Protein AF-A0A7M3Y3W6-F1 (afdb_monomer_lite)

Secondary structure (DSSP, 8-state):
------PPP-----HHHHHHHHHHHHHHHHHHHHHHHHTT--HHHHHHHHHHHHHHHHHHHHH-THHHHHHHHHHHHHHHHHHH--S---HHHHHHHHHHHHHHHHHHHHHHHHIIIIITT--SHHHHHHHHTTHHHHHHHHS-TTS-HHHHHHHHHHHHHHHHHHGGGHHHHTT-SPPPPPPPSSSTTSPS-SSEEEEEEEE-PPPHHHHTTB-S--HHHHTEEEEEEEE-SS--TT----EEEEEPPTT---GGGGHHHHHHHHTTT-EEEEE---S-B--TT--

Sequence (287 aa):
MQDAALKPSRGALTPWALAGAALAGMAIELVPIGVRLVNGEPPADAFWPSALRALWLDLFLRGQTAWLIVGLALALALVLAERKAANQLNSTVRLVSIALAGWCLALIGTHYLLNWAFYRGAFLLAPTAMAIGLIPTSAIWSLDQEKSRSVRTAAGALGLVALMVITPALPAALEFLPSPPPTPSQGYGAGPGPFLTQTTTLSYAMPAHVADLLVEESVEEVTLLTVTWPVYTVEPPGLRVPLGLVFHGYGAPSPSDYTDWTEHLAAKGMVVVHVTYPSYLDVSEQE

pLDDT: mean 85.82, std 12.51, range [37.12, 98.12]

Foldseek 3Di:
DDPPPDDPPAPDDDPVLLVVLLVLLLCVQVVQLVVCVVVVHDNCVSLVVLVVVLVVQQVVCLVPVCVLVVLLVVLVVLQVLQVPPPGHGDPVSQSNLSSLLSNLVNSLVSVVVCCVVPVVPVGQVSNLSSLSSLSNQLNNQLPPPVDDPVSNVVSVVSNVVSCVSNVVCVCVSVCVDPRDPPQDCDDPRHFFADFAKDKDKDFDDDDPVQQVFADPDHSVLQGIKIKIATDDPDDDPPDDFAEAEAEDAQPDQDVVVCCRVRRRVRRNGHIYIYHRHGSDTHCVPVD

Radius of gyration: 27.31 Å; chains: 1; bounding box: 68×55×87 Å

Structure (mmCIF, N/CA/C/O backbone):
data_AF-A0A7M3Y3W6-F1
#
_entry.id   AF-A0A7M3Y3W6-F1
#
loop_
_atom_site.group_PDB
_atom_site.id
_atom_site.type_symbol
_atom_site.label_atom_id
_atom_site.label_alt_id
_atom_site.label_comp_id
_atom_site.label_asym_id
_atom_site.label_entity_id
_atom_site.label_seq_id
_atom_site.pdbx_PDB_ins_code
_atom_site.Cartn_x
_atom_site.Cartn_y
_atom_site.Cartn_z
_atom_site.occupancy
_atom_site.B_iso_or_equiv
_atom_site.auth_seq_id
_atom_site.auth_comp_id
_atom_site.auth_asym_id
_atom_site.auth_atom_id
_atom_site.pdbx_PDB_model_num
ATOM 1 N N . MET A 1 1 ? -39.951 1.385 51.051 1.00 41.38 1 MET A N 1
ATOM 2 C CA . MET A 1 1 ? -38.822 0.929 50.216 1.00 41.38 1 MET A CA 1
ATOM 3 C C . MET A 1 1 ? -39.246 1.181 48.784 1.00 41.38 1 MET A C 1
ATOM 5 O O . MET A 1 1 ? -40.173 0.532 48.330 1.00 41.38 1 MET A O 1
ATOM 9 N N . GLN A 1 2 ? -38.726 2.246 48.172 1.00 37.12 2 GLN A N 1
ATOM 10 C CA . GLN A 1 2 ? -39.033 2.581 46.782 1.00 37.12 2 GLN A CA 1
ATOM 11 C C . GLN A 1 2 ? -38.321 1.575 45.887 1.00 37.12 2 GLN A C 1
ATOM 13 O O . GLN A 1 2 ? -37.105 1.415 46.000 1.00 37.12 2 GLN A O 1
ATOM 18 N N . ASP A 1 3 ? -39.092 0.909 45.033 1.00 41.59 3 ASP A N 1
ATOM 19 C CA . ASP A 1 3 ? -38.581 0.120 43.924 1.00 41.59 3 ASP A CA 1
ATOM 20 C C . ASP A 1 3 ? -37.632 0.993 43.107 1.00 41.59 3 ASP A C 1
ATOM 22 O O . ASP A 1 3 ? -38.029 1.980 42.481 1.00 41.59 3 ASP A O 1
ATOM 26 N N . ALA A 1 4 ? -36.346 0.651 43.163 1.00 45.62 4 ALA A N 1
ATOM 27 C CA . ALA A 1 4 ? -35.337 1.229 42.303 1.00 45.62 4 ALA A CA 1
ATOM 28 C C . ALA A 1 4 ? -35.678 0.810 40.871 1.00 45.62 4 ALA A C 1
ATOM 30 O O . ALA A 1 4 ? -35.356 -0.296 40.437 1.00 45.62 4 ALA A O 1
ATOM 31 N N . ALA A 1 5 ? -36.384 1.693 40.167 1.00 40.53 5 ALA A N 1
ATOM 32 C CA . ALA A 1 5 ? -36.680 1.558 38.756 1.00 40.53 5 ALA A CA 1
ATOM 33 C C . ALA A 1 5 ? -35.386 1.204 38.011 1.00 40.53 5 ALA A C 1
ATOM 35 O O . ALA A 1 5 ? -34.425 1.979 37.999 1.00 40.53 5 ALA A O 1
ATOM 36 N N . LEU A 1 6 ? -35.364 0.004 37.424 1.00 45.56 6 LEU A N 1
ATOM 37 C CA . LEU A 1 6 ? -34.322 -0.445 36.511 1.00 45.56 6 LEU A CA 1
ATOM 38 C C . LEU A 1 6 ? -34.139 0.633 35.443 1.00 45.56 6 LEU A C 1
ATOM 40 O O . LEU A 1 6 ? -35.012 0.866 34.606 1.00 45.56 6 LEU A O 1
ATOM 44 N N . LYS A 1 7 ? -32.999 1.321 35.517 1.00 37.75 7 LYS A N 1
ATOM 45 C CA . LYS A 1 7 ? -32.574 2.307 34.528 1.00 37.75 7 LYS A CA 1
ATOM 46 C C . LYS A 1 7 ? -32.617 1.613 33.156 1.00 37.75 7 LYS A C 1
ATOM 48 O O . LYS A 1 7 ? -32.026 0.537 33.035 1.00 37.75 7 LYS A O 1
ATOM 53 N N . PRO A 1 8 ? -33.316 2.163 32.148 1.00 38.41 8 PRO A N 1
ATOM 54 C CA . PRO A 1 8 ? -33.452 1.504 30.855 1.00 38.41 8 PRO A CA 1
ATOM 55 C C . PRO A 1 8 ? -32.063 1.223 30.278 1.00 38.41 8 PRO A C 1
ATOM 57 O O . PRO A 1 8 ? -31.179 2.084 30.319 1.00 38.41 8 PRO A O 1
ATOM 60 N N . SER A 1 9 ? -31.860 -0.006 29.795 1.00 47.97 9 SER A N 1
ATOM 61 C CA . SER A 1 9 ? -30.584 -0.461 29.249 1.00 47.97 9 SER A CA 1
ATOM 62 C C . SER A 1 9 ? -30.113 0.516 28.175 1.00 47.97 9 SER A C 1
ATOM 64 O O . SER A 1 9 ? -30.819 0.733 27.187 1.00 47.97 9 SER A O 1
ATOM 66 N N . ARG A 1 10 ? -28.925 1.097 28.380 1.00 52.41 10 ARG A N 1
ATOM 67 C CA . ARG A 1 10 ? -28.206 1.928 27.402 1.00 52.41 10 ARG A CA 1
ATOM 68 C C . ARG A 1 10 ? -28.359 1.317 26.009 1.00 52.41 10 ARG A C 1
ATOM 70 O O . ARG A 1 10 ? -28.091 0.126 25.889 1.00 52.41 10 ARG A O 1
ATOM 77 N N . GLY A 1 11 ? -28.771 2.106 25.007 1.00 53.44 11 GLY A N 1
ATOM 78 C CA . GLY A 1 11 ? -29.078 1.671 23.631 1.00 53.44 11 GLY A CA 1
ATOM 79 C C . GLY A 1 11 ? -28.269 0.450 23.189 1.00 53.44 11 GLY A C 1
ATOM 80 O O . GLY A 1 11 ? -27.103 0.562 22.800 1.00 53.44 11 GLY A O 1
ATOM 81 N N . ALA A 1 12 ? -28.864 -0.732 23.358 1.00 61.59 12 ALA A N 1
ATOM 82 C CA . ALA A 1 12 ? -28.129 -1.983 23.320 1.00 61.59 12 ALA A CA 1
ATOM 83 C C . ALA A 1 12 ? -27.886 -2.361 21.861 1.00 61.59 12 ALA A C 1
ATOM 85 O O . ALA A 1 12 ? -28.741 -2.949 21.206 1.00 61.59 12 ALA A O 1
ATOM 86 N N . LEU A 1 13 ? -26.712 -2.001 21.338 1.00 74.00 13 LEU A N 1
ATOM 87 C CA . LEU A 1 13 ? -26.241 -2.551 20.073 1.00 74.00 13 LEU A CA 1
ATOM 88 C C . LEU A 1 13 ? -26.210 -4.075 20.193 1.00 74.00 13 LEU A C 1
ATOM 90 O O . LEU A 1 13 ? -25.560 -4.624 21.089 1.00 74.00 13 LEU A O 1
ATOM 94 N N . THR A 1 14 ? -26.929 -4.746 19.298 1.00 84.25 14 THR A N 1
ATOM 95 C CA . THR A 1 14 ? -26.944 -6.204 19.248 1.00 84.25 14 THR A CA 1
ATOM 96 C C . THR A 1 14 ? -25.565 -6.713 18.817 1.00 84.25 14 THR A C 1
ATOM 98 O O . THR A 1 14 ? -24.879 -6.043 18.040 1.00 84.25 14 THR A O 1
ATOM 101 N N . PRO A 1 15 ? -25.137 -7.907 19.264 1.00 84.69 15 PRO A N 1
ATOM 102 C CA . PRO A 1 15 ? -23.894 -8.519 18.790 1.00 84.69 15 PRO A CA 1
ATOM 103 C C . PRO A 1 15 ? -23.816 -8.600 17.260 1.00 84.69 15 PRO A C 1
ATOM 105 O O . PRO A 1 15 ? -22.754 -8.385 16.688 1.00 84.69 15 PRO A O 1
ATOM 108 N N . TRP A 1 16 ? -24.957 -8.814 16.598 1.00 88.06 16 TRP A N 1
ATOM 109 C CA . TRP A 1 16 ? -25.074 -8.828 15.141 1.00 88.06 16 TRP A CA 1
ATOM 110 C C . TRP A 1 16 ? -24.789 -7.476 14.491 1.00 88.06 16 TRP A C 1
ATOM 112 O O . TRP A 1 16 ? -24.123 -7.442 13.464 1.00 88.06 16 TRP A O 1
ATOM 122 N N . ALA A 1 17 ? -25.226 -6.363 15.088 1.00 90.06 17 ALA A N 1
ATOM 123 C CA . ALA A 1 17 ? -24.904 -5.033 14.572 1.00 90.06 17 ALA A CA 1
ATOM 124 C C . ALA A 1 17 ? -23.396 -4.742 14.665 1.00 90.06 17 ALA A C 1
ATOM 126 O O . ALA A 1 17 ? -22.813 -4.161 13.754 1.00 90.06 17 ALA A O 1
ATOM 127 N N . LEU A 1 18 ? -22.751 -5.189 15.746 1.00 89.88 18 LEU A N 1
ATOM 128 C CA . LEU A 1 18 ? -21.306 -5.040 15.943 1.00 89.88 18 LEU A CA 1
ATOM 129 C C . LEU A 1 18 ? -20.518 -5.923 14.966 1.00 89.88 18 LEU A C 1
ATOM 131 O O . LEU A 1 18 ? -19.587 -5.446 14.324 1.00 89.88 18 LEU A O 1
ATOM 135 N N . ALA A 1 19 ? -20.916 -7.189 14.820 1.00 92.25 19 ALA A N 1
ATOM 136 C CA . ALA A 1 19 ? -20.318 -8.107 13.857 1.00 92.25 19 ALA A CA 1
ATOM 137 C C . ALA A 1 19 ? -20.506 -7.602 12.419 1.00 92.25 19 ALA A C 1
ATOM 139 O O . ALA A 1 19 ? -19.550 -7.570 11.653 1.00 92.25 19 ALA A O 1
ATOM 140 N N . GLY A 1 20 ? -21.708 -7.130 12.080 1.00 95.81 20 GLY A N 1
ATOM 141 C CA . GLY A 1 20 ? -22.013 -6.531 10.784 1.00 95.81 20 GLY A CA 1
ATOM 142 C C . GLY A 1 20 ? -21.149 -5.308 10.487 1.00 95.81 20 GLY A C 1
ATOM 143 O O . GLY A 1 20 ? -20.608 -5.211 9.393 1.00 95.81 20 GLY A O 1
ATOM 144 N N . ALA A 1 21 ? -20.939 -4.416 11.462 1.00 95.94 21 ALA A N 1
ATOM 145 C CA . ALA A 1 21 ? -20.039 -3.274 11.301 1.00 95.94 21 ALA A CA 1
ATOM 146 C C . ALA A 1 21 ? -18.583 -3.708 11.070 1.00 95.94 21 ALA A C 1
ATOM 148 O O . ALA A 1 21 ? -17.933 -3.189 10.166 1.00 95.94 21 ALA A O 1
ATOM 149 N N . ALA A 1 22 ? -18.081 -4.679 11.840 1.00 96.25 22 ALA A N 1
ATOM 150 C CA . ALA A 1 22 ? -16.721 -5.192 11.677 1.00 96.25 22 ALA A CA 1
ATOM 151 C C . ALA A 1 22 ? -16.519 -5.822 10.290 1.00 96.25 22 ALA A C 1
ATOM 153 O O . ALA A 1 22 ? -15.551 -5.502 9.603 1.00 96.25 22 ALA A O 1
ATOM 154 N N . LEU A 1 23 ? -17.463 -6.665 9.858 1.00 97.44 23 LEU A N 1
ATOM 155 C CA . LEU A 1 23 ? -17.444 -7.304 8.543 1.00 97.44 23 LEU A CA 1
ATOM 156 C C . LEU A 1 23 ? -17.561 -6.283 7.410 1.00 97.44 23 LEU A C 1
ATOM 158 O O . LEU A 1 23 ? -16.826 -6.388 6.435 1.00 97.44 23 LEU A O 1
ATOM 162 N N . ALA A 1 24 ? -18.423 -5.272 7.552 1.00 97.56 24 ALA A N 1
ATOM 163 C CA . ALA A 1 24 ? -18.536 -4.186 6.583 1.00 97.56 24 ALA A CA 1
ATOM 164 C C . ALA A 1 24 ? -17.215 -3.416 6.444 1.00 97.56 24 ALA A C 1
ATOM 166 O O . ALA A 1 24 ? -16.810 -3.101 5.332 1.00 97.56 24 ALA A O 1
ATOM 167 N N . GLY A 1 25 ? -16.514 -3.170 7.554 1.00 97.62 25 GLY A N 1
ATOM 168 C CA . GLY A 1 25 ? -15.174 -2.587 7.542 1.00 97.62 25 GLY A CA 1
ATOM 169 C C . GLY A 1 25 ? -14.146 -3.465 6.831 1.00 97.62 25 GLY A C 1
ATOM 170 O O . GLY A 1 25 ? -13.448 -3.000 5.936 1.00 97.62 25 GLY A O 1
ATOM 171 N N . MET A 1 26 ? -14.075 -4.751 7.188 1.00 98.12 26 MET A N 1
ATOM 172 C CA . MET A 1 26 ? -13.158 -5.706 6.549 1.00 98.12 26 MET A CA 1
ATOM 173 C C . MET A 1 26 ? -13.414 -5.835 5.043 1.00 98.12 26 MET A C 1
ATOM 175 O O . MET A 1 26 ? -12.471 -5.945 4.261 1.00 98.12 26 MET A O 1
ATOM 179 N N . ALA A 1 27 ? -14.683 -5.792 4.632 1.00 97.81 27 ALA A N 1
ATOM 180 C CA . ALA A 1 27 ? -15.092 -5.908 3.240 1.00 97.81 27 ALA A CA 1
ATOM 181 C C . ALA A 1 27 ? -14.507 -4.801 2.350 1.00 97.81 27 ALA A C 1
ATOM 183 O O . ALA A 1 27 ? -14.237 -5.071 1.184 1.00 97.81 27 ALA A O 1
ATOM 184 N N . ILE A 1 28 ? -14.250 -3.601 2.890 1.00 96.88 28 ILE A N 1
ATOM 185 C CA . ILE A 1 28 ? -13.635 -2.491 2.139 1.00 96.88 28 ILE A CA 1
ATOM 186 C C . ILE A 1 28 ? -12.295 -2.922 1.525 1.00 96.88 28 ILE A C 1
ATOM 188 O O . ILE A 1 28 ? -12.003 -2.566 0.386 1.00 96.88 28 ILE A O 1
ATOM 192 N N . GLU A 1 29 ? -11.504 -3.710 2.256 1.00 96.56 29 GLU A N 1
ATOM 193 C CA . GLU A 1 29 ? -10.209 -4.201 1.780 1.00 96.56 29 GLU A CA 1
ATOM 194 C C . GLU A 1 29 ? -10.321 -5.562 1.083 1.00 96.56 29 GLU A C 1
ATOM 196 O O . GLU A 1 29 ? -9.755 -5.769 0.012 1.00 96.56 29 GLU A O 1
ATOM 201 N N . LEU A 1 30 ? -11.077 -6.496 1.668 1.00 97.12 30 LEU A N 1
ATOM 202 C CA . LEU A 1 30 ? -11.077 -7.890 1.222 1.00 97.12 30 LEU A CA 1
ATOM 203 C C . LEU A 1 30 ? -11.956 -8.150 -0.004 1.00 97.12 30 LEU A C 1
ATOM 205 O O . LEU A 1 30 ? -11.645 -9.057 -0.771 1.00 97.12 30 LEU A O 1
ATOM 209 N N . VAL A 1 31 ? -13.041 -7.394 -0.216 1.00 97.31 31 VAL A N 1
ATOM 210 C CA . VAL A 1 31 ? -13.923 -7.611 -1.378 1.00 97.31 31 VAL A CA 1
ATOM 211 C C . VAL A 1 31 ? -13.208 -7.300 -2.694 1.00 97.31 31 VAL A C 1
ATOM 213 O O . VAL A 1 31 ? -13.259 -8.157 -3.573 1.00 97.31 31 VAL A O 1
ATOM 216 N N . PRO A 1 32 ? -12.500 -6.162 -2.861 1.00 95.88 32 PRO A N 1
ATOM 217 C CA . PRO A 1 32 ? -11.735 -5.909 -4.082 1.00 95.88 32 PRO A CA 1
ATOM 218 C C . PRO A 1 32 ? -10.727 -7.018 -4.411 1.00 95.88 32 PRO A C 1
ATOM 220 O O . PRO A 1 32 ? -10.635 -7.427 -5.564 1.00 95.88 32 PRO A O 1
ATOM 223 N N . ILE A 1 33 ? -10.018 -7.533 -3.400 1.00 96.31 33 ILE A N 1
ATOM 224 C CA . ILE A 1 33 ? -9.062 -8.639 -3.560 1.00 96.31 33 ILE A CA 1
ATOM 225 C C . ILE A 1 33 ? -9.802 -9.928 -3.943 1.00 96.31 33 ILE A C 1
ATOM 227 O O . ILE A 1 33 ? -9.430 -10.607 -4.895 1.00 96.31 33 ILE A O 1
ATOM 231 N N . GLY A 1 34 ? -10.884 -10.255 -3.233 1.00 96.44 34 GLY A N 1
ATOM 232 C CA . GLY A 1 34 ? -11.675 -11.460 -3.477 1.00 96.44 34 GLY A CA 1
ATOM 233 C C . GLY A 1 34 ? -12.308 -11.494 -4.867 1.00 96.44 34 GLY A C 1
ATOM 234 O O . GLY A 1 34 ? -12.281 -12.535 -5.513 1.00 96.44 34 GLY A O 1
ATOM 235 N N . VAL A 1 35 ? -12.826 -10.364 -5.359 1.00 96.88 35 VAL A N 1
ATOM 236 C CA . VAL A 1 35 ? -13.383 -10.256 -6.719 1.00 96.88 35 VAL A CA 1
ATOM 237 C C . VAL A 1 35 ? -12.317 -10.563 -7.770 1.00 96.88 35 VAL A C 1
ATOM 239 O O . VAL A 1 35 ? -12.582 -11.333 -8.687 1.00 96.88 35 VAL A O 1
ATOM 242 N N . ARG A 1 36 ? -11.103 -10.025 -7.612 1.00 93.75 36 ARG A N 1
ATOM 243 C CA . ARG A 1 36 ? -9.976 -10.290 -8.520 1.00 93.75 36 ARG A CA 1
ATOM 244 C C . ARG A 1 36 ? -9.576 -11.763 -8.531 1.00 93.75 36 ARG A C 1
ATOM 246 O O . ARG A 1 36 ? -9.464 -12.355 -9.598 1.00 93.75 36 ARG A O 1
ATOM 253 N N . LEU A 1 37 ? -9.474 -12.380 -7.352 1.00 95.19 37 LEU A N 1
ATOM 254 C CA . LEU A 1 37 ? -9.196 -13.816 -7.230 1.00 95.19 37 LEU A CA 1
ATOM 255 C C . LEU A 1 37 ? -10.284 -14.678 -7.890 1.00 95.19 37 LEU A C 1
ATOM 257 O O . LEU A 1 37 ? -9.971 -15.655 -8.561 1.00 95.19 37 LEU A O 1
ATOM 261 N N . VAL A 1 38 ? -11.563 -14.322 -7.722 1.00 96.69 38 VAL A N 1
ATOM 262 C CA . VAL A 1 38 ? -12.689 -15.036 -8.356 1.00 96.69 38 VAL A CA 1
ATOM 263 C C . VAL A 1 38 ? -12.674 -14.877 -9.878 1.00 96.69 38 VAL A C 1
ATOM 265 O O . VAL A 1 38 ? -13.051 -15.810 -10.582 1.00 96.69 38 VAL A O 1
ATOM 268 N N . ASN A 1 39 ? -12.195 -13.742 -10.389 1.00 94.06 39 ASN A N 1
ATOM 269 C CA . ASN A 1 39 ? -12.001 -13.516 -11.822 1.00 94.06 39 ASN A CA 1
ATOM 270 C C . ASN A 1 39 ? -10.796 -14.278 -12.406 1.00 94.06 39 ASN A C 1
ATOM 272 O O . ASN A 1 39 ? -10.550 -14.180 -13.604 1.00 94.06 39 ASN A O 1
ATOM 276 N N . GLY A 1 40 ? -10.061 -15.038 -11.588 1.00 90.50 40 GLY A N 1
ATOM 277 C CA . GLY A 1 40 ? -8.915 -15.833 -12.025 1.00 90.50 40 GLY A CA 1
ATOM 278 C C . GLY A 1 40 ? -7.584 -15.083 -12.019 1.00 90.50 40 GLY A C 1
ATOM 279 O O . GLY A 1 40 ? -6.592 -15.649 -12.470 1.00 90.50 40 GLY A O 1
ATOM 280 N N . GLU A 1 41 ? -7.526 -13.852 -11.495 1.00 86.00 41 GLU A N 1
ATOM 281 C CA . GLU A 1 41 ? -6.249 -13.149 -11.332 1.00 86.00 41 GLU A CA 1
ATOM 282 C C . GLU A 1 41 ? -5.352 -13.914 -10.340 1.00 86.00 41 GLU A C 1
ATOM 284 O O . GLU A 1 41 ? -5.830 -14.361 -9.284 1.00 86.00 41 GLU A O 1
ATOM 289 N N . PRO A 1 42 ? -4.046 -14.057 -10.626 1.00 87.62 42 PRO A N 1
ATOM 290 C CA . PRO A 1 42 ? -3.130 -14.688 -9.693 1.00 87.62 42 PRO A CA 1
ATOM 291 C C . PRO A 1 42 ? -3.042 -13.869 -8.390 1.00 87.62 42 PRO A C 1
ATOM 293 O O . PRO A 1 42 ? -3.262 -12.654 -8.388 1.00 87.62 42 PRO A O 1
ATOM 296 N N . PRO A 1 43 ? -2.671 -14.491 -7.251 1.00 87.25 43 PRO A N 1
ATOM 297 C CA . PRO A 1 43 ? -2.626 -13.796 -5.964 1.00 87.25 43 PRO A CA 1
ATOM 298 C C . PRO A 1 43 ? -1.745 -12.540 -5.941 1.00 87.25 43 PRO A C 1
ATOM 300 O O . PRO A 1 43 ? -2.045 -11.608 -5.201 1.00 87.25 43 PRO A O 1
ATOM 303 N N . ALA A 1 44 ? -0.675 -12.493 -6.739 1.00 84.69 44 ALA A N 1
ATOM 304 C CA . ALA A 1 44 ? 0.167 -11.303 -6.846 1.00 84.69 44 ALA A CA 1
ATOM 305 C C . ALA A 1 44 ? -0.633 -10.094 -7.366 1.00 84.69 44 ALA A C 1
ATOM 307 O O . ALA A 1 44 ? -0.634 -9.041 -6.727 1.00 84.69 44 ALA A O 1
ATOM 308 N N . ASP A 1 45 ? -1.391 -10.285 -8.445 1.00 84.25 45 ASP A N 1
ATOM 309 C CA . ASP A 1 45 ? -2.158 -9.232 -9.118 1.00 84.25 45 ASP A CA 1
ATOM 310 C C . ASP A 1 45 ? -3.390 -8.833 -8.305 1.00 84.25 45 ASP A C 1
ATOM 312 O O . ASP A 1 45 ? -3.683 -7.647 -8.137 1.00 84.25 45 ASP A O 1
ATOM 316 N N . ALA A 1 46 ? -4.058 -9.810 -7.686 1.00 91.88 46 ALA A N 1
ATOM 317 C CA . ALA A 1 46 ? -5.221 -9.551 -6.846 1.00 91.88 46 ALA A CA 1
ATOM 318 C C . ALA A 1 46 ? -4.895 -8.654 -5.638 1.00 91.88 46 ALA A C 1
ATOM 320 O O . ALA A 1 46 ? -5.702 -7.806 -5.244 1.00 91.88 46 ALA A O 1
ATOM 321 N N . PHE A 1 47 ? -3.703 -8.823 -5.054 1.00 92.94 47 PHE A N 1
ATOM 322 C CA . PHE A 1 47 ? -3.225 -8.022 -3.926 1.00 92.94 47 PHE A CA 1
ATOM 323 C C . PHE A 1 47 ? -2.479 -6.749 -4.360 1.00 92.94 47 PHE A C 1
ATOM 325 O O . PHE A 1 47 ? -2.281 -5.849 -3.536 1.00 92.94 47 PHE A O 1
ATOM 332 N N . TRP A 1 48 ? -2.099 -6.626 -5.635 1.00 88.81 48 TRP A N 1
ATOM 333 C CA . TRP A 1 48 ? -1.311 -5.509 -6.158 1.00 88.81 48 TRP A CA 1
ATOM 334 C C . TRP A 1 48 ? -1.907 -4.119 -5.870 1.00 88.81 48 TRP A C 1
ATOM 336 O O . TRP A 1 48 ? -1.170 -3.236 -5.424 1.00 88.81 48 TRP A O 1
ATOM 346 N N . PRO A 1 49 ? -3.232 -3.884 -5.985 1.00 90.62 49 PRO A N 1
ATOM 347 C CA . PRO A 1 49 ? -3.809 -2.589 -5.629 1.00 90.62 49 PRO A CA 1
ATOM 348 C C . PRO A 1 49 ? -3.641 -2.241 -4.147 1.00 90.62 49 PRO A C 1
ATOM 350 O O . PRO A 1 49 ? -3.370 -1.086 -3.813 1.00 90.62 49 PRO A O 1
ATOM 353 N N . SER A 1 50 ? -3.773 -3.225 -3.247 1.00 92.31 50 SER A N 1
ATOM 354 C CA . SER A 1 50 ? -3.448 -3.011 -1.831 1.00 92.31 50 SER A CA 1
ATOM 355 C C . SER A 1 50 ? -1.977 -2.667 -1.678 1.00 92.31 50 SER A C 1
ATOM 357 O O . SER A 1 50 ? -1.622 -1.858 -0.815 1.00 92.31 50 SER A O 1
ATOM 359 N N . ALA A 1 51 ? -1.125 -3.270 -2.510 1.00 90.69 51 ALA A N 1
ATOM 360 C CA . ALA A 1 51 ? 0.292 -3.043 -2.414 1.00 90.69 51 ALA A CA 1
ATOM 361 C C . ALA A 1 51 ? 0.691 -1.614 -2.792 1.00 90.69 51 ALA A C 1
ATOM 363 O O . ALA A 1 51 ? 1.445 -0.966 -2.063 1.00 90.69 51 ALA A O 1
ATOM 364 N N . LEU A 1 52 ? 0.103 -1.100 -3.873 1.00 89.44 52 LEU A N 1
ATOM 365 C CA . LEU A 1 52 ? 0.248 0.288 -4.304 1.00 89.44 52 LEU A CA 1
ATOM 366 C C . LEU A 1 52 ? -0.303 1.273 -3.267 1.00 89.44 52 LEU A C 1
ATOM 368 O O . LEU A 1 52 ? 0.341 2.281 -2.984 1.00 89.44 52 LEU A O 1
ATOM 372 N N . ARG A 1 53 ? -1.455 0.977 -2.643 1.00 91.06 53 ARG A N 1
ATOM 373 C CA . ARG A 1 53 ? -2.007 1.819 -1.564 1.00 91.06 53 ARG A CA 1
ATOM 374 C C . ARG A 1 53 ? -1.068 1.903 -0.362 1.00 91.06 53 ARG A C 1
ATOM 376 O O . ARG A 1 53 ? -0.880 2.991 0.178 1.00 91.06 53 ARG A O 1
ATOM 383 N N . ALA A 1 54 ? -0.487 0.778 0.057 1.00 92.00 54 ALA A N 1
ATOM 384 C CA . ALA A 1 54 ? 0.459 0.752 1.169 1.00 92.00 54 ALA A CA 1
ATOM 385 C C . ALA A 1 54 ? 1.739 1.538 0.843 1.00 92.00 54 ALA A C 1
ATOM 387 O O . ALA A 1 54 ? 2.173 2.337 1.670 1.00 92.00 54 ALA A O 1
ATOM 388 N N . LEU A 1 55 ? 2.287 1.373 -0.367 1.00 90.06 55 LEU A N 1
ATOM 389 C CA . LEU A 1 55 ? 3.441 2.139 -0.848 1.00 90.06 55 LEU A CA 1
ATOM 390 C C . LEU A 1 55 ? 3.150 3.644 -0.862 1.00 90.06 55 LEU A C 1
ATOM 392 O O . LEU A 1 55 ? 3.924 4.432 -0.322 1.00 90.06 55 LEU A O 1
ATOM 396 N N . TRP A 1 56 ? 2.022 4.045 -1.454 1.00 91.56 56 TRP A N 1
ATOM 397 C CA . TRP A 1 56 ? 1.621 5.447 -1.521 1.00 91.56 56 TRP A CA 1
ATOM 398 C C . TRP A 1 56 ? 1.474 6.054 -0.124 1.00 91.56 56 TRP A C 1
ATOM 400 O O . TRP A 1 56 ? 1.991 7.140 0.134 1.00 91.56 56 TRP A O 1
ATOM 410 N N . LEU A 1 57 ? 0.819 5.335 0.794 1.00 92.94 57 LEU A N 1
ATOM 411 C CA . LEU A 1 57 ? 0.637 5.784 2.170 1.00 92.94 57 LEU A CA 1
ATOM 412 C C . LEU A 1 57 ? 1.979 5.932 2.896 1.00 92.94 57 LEU A C 1
ATOM 414 O O . LEU A 1 57 ? 2.187 6.933 3.575 1.00 92.94 57 LEU A O 1
ATOM 418 N N . ASP A 1 58 ? 2.892 4.970 2.750 1.00 90.94 58 ASP A N 1
ATOM 419 C CA . ASP A 1 58 ? 4.210 5.026 3.389 1.00 90.94 58 ASP A CA 1
ATOM 420 C C . ASP A 1 58 ? 5.030 6.225 2.881 1.00 90.94 58 ASP A C 1
ATOM 422 O O . ASP A 1 58 ? 5.537 7.010 3.683 1.00 90.94 58 ASP A O 1
ATOM 426 N N . LEU A 1 59 ? 5.067 6.443 1.560 1.00 87.75 59 LEU A N 1
ATOM 427 C CA . LEU A 1 59 ? 5.739 7.595 0.946 1.00 87.75 59 LEU A CA 1
ATOM 428 C C . LEU A 1 59 ? 5.121 8.931 1.376 1.00 87.75 59 LEU A C 1
ATOM 430 O O . LEU A 1 59 ? 5.848 9.874 1.697 1.00 87.75 59 LEU A O 1
ATOM 434 N N . PHE A 1 60 ? 3.790 9.012 1.418 1.00 90.62 60 PHE A N 1
ATOM 435 C CA . PHE A 1 60 ? 3.075 10.196 1.887 1.00 90.62 60 PHE A CA 1
ATOM 436 C C . PHE A 1 60 ? 3.425 10.523 3.344 1.00 90.62 60 PHE A C 1
ATOM 438 O O . PHE A 1 60 ? 3.785 11.658 3.660 1.00 90.62 60 PHE A O 1
ATOM 445 N N . LEU A 1 61 ? 3.379 9.520 4.226 1.00 90.00 61 LEU A N 1
ATOM 446 C CA . LEU A 1 61 ? 3.697 9.683 5.644 1.00 90.00 61 LEU A CA 1
ATOM 447 C C . LEU A 1 61 ? 5.172 10.002 5.870 1.00 90.00 61 LEU A C 1
ATOM 449 O O . LEU A 1 61 ? 5.480 10.765 6.777 1.00 90.00 61 LEU A O 1
ATOM 453 N N . ARG A 1 62 ? 6.075 9.486 5.032 1.00 83.75 62 ARG A N 1
ATOM 454 C CA . ARG A 1 62 ? 7.502 9.823 5.086 1.00 83.75 62 ARG A CA 1
ATOM 455 C C . ARG A 1 62 ? 7.758 11.302 4.800 1.00 83.75 62 ARG A C 1
ATOM 457 O O . ARG A 1 62 ? 8.635 11.893 5.418 1.00 83.75 62 ARG A O 1
ATOM 464 N N . GLY A 1 63 ? 7.013 11.896 3.867 1.00 83.12 63 GLY A N 1
ATOM 465 C CA . GLY A 1 63 ? 7.104 13.329 3.576 1.00 83.12 63 GLY A CA 1
ATOM 466 C C . GLY A 1 63 ? 6.346 14.210 4.573 1.00 83.12 63 GLY A C 1
ATOM 467 O O . GLY A 1 63 ? 6.641 15.396 4.689 1.00 83.12 63 GLY A O 1
ATOM 468 N N . GLN A 1 64 ? 5.349 13.656 5.268 1.00 88.12 64 GLN A N 1
ATOM 469 C CA . GLN A 1 64 ? 4.427 14.409 6.118 1.00 88.12 64 GLN A CA 1
ATOM 470 C C . GLN A 1 64 ? 4.062 13.632 7.397 1.00 88.12 64 GLN A C 1
ATOM 472 O O . GLN A 1 64 ? 2.890 13.363 7.675 1.00 88.12 64 GLN A O 1
ATOM 477 N N . THR A 1 65 ? 5.063 13.311 8.221 1.00 86.00 65 THR A N 1
ATOM 478 C CA . THR A 1 65 ? 4.908 12.513 9.455 1.00 86.00 65 THR A CA 1
ATOM 479 C C . THR A 1 65 ? 3.861 13.083 10.421 1.00 86.00 65 THR A C 1
ATOM 481 O O . THR A 1 65 ? 3.216 12.336 11.159 1.00 86.00 65 THR A O 1
ATOM 484 N N . ALA A 1 66 ? 3.614 14.399 10.379 1.00 88.56 66 ALA A N 1
ATOM 485 C CA . ALA A 1 66 ? 2.582 15.076 11.166 1.00 88.56 66 ALA A CA 1
ATOM 486 C C . ALA A 1 66 ? 1.176 14.458 11.009 1.00 88.56 66 ALA A C 1
ATOM 488 O O . ALA A 1 66 ? 0.380 14.509 11.949 1.00 88.56 66 ALA A O 1
ATOM 489 N N . TRP A 1 67 ? 0.869 13.808 9.880 1.00 92.06 67 TRP A N 1
ATOM 490 C CA . TRP A 1 67 ? -0.410 13.115 9.697 1.00 92.06 67 TRP A CA 1
ATOM 491 C C . TRP A 1 67 ? -0.612 11.929 10.641 1.00 92.06 67 TRP A C 1
ATOM 493 O O . TRP A 1 67 ? -1.756 11.638 10.990 1.00 92.06 67 TRP A O 1
ATOM 503 N N . LEU A 1 68 ? 0.457 11.293 11.133 1.00 91.75 68 LEU A N 1
ATOM 504 C CA . LEU A 1 68 ? 0.342 10.279 12.189 1.00 91.75 68 LEU A CA 1
ATOM 505 C C . LEU A 1 68 ? -0.176 10.897 13.493 1.00 91.75 68 LEU A C 1
ATOM 507 O O . LEU A 1 68 ? -1.029 10.314 14.162 1.00 91.75 68 LEU A O 1
ATOM 511 N N . ILE A 1 69 ? 0.286 12.105 13.828 1.00 90.88 69 ILE A N 1
ATOM 512 C CA . ILE A 1 69 ? -0.169 12.848 15.011 1.00 90.88 69 ILE A CA 1
ATOM 513 C C . ILE A 1 69 ? -1.633 13.257 14.839 1.00 90.88 69 ILE A C 1
ATOM 515 O O . ILE A 1 69 ? -2.427 13.091 15.763 1.00 90.88 69 ILE A O 1
ATOM 519 N N . VAL A 1 70 ? -2.013 13.735 13.650 1.00 93.62 70 VAL A N 1
ATOM 520 C CA . VAL A 1 70 ? -3.412 14.062 13.326 1.00 93.62 70 VAL A CA 1
ATOM 521 C C . VAL A 1 70 ? -4.303 12.823 13.444 1.00 93.62 70 VAL A C 1
ATOM 523 O O . VAL A 1 70 ? -5.359 12.889 14.072 1.00 93.62 70 VAL A O 1
ATOM 526 N N . GLY A 1 71 ? -3.867 11.679 12.909 1.00 93.56 71 GLY A N 1
ATOM 527 C CA . GLY A 1 71 ? -4.579 10.407 13.032 1.00 93.56 71 GLY A CA 1
ATOM 528 C C . GLY A 1 71 ? -4.758 9.979 14.490 1.00 93.56 71 GLY A C 1
ATOM 529 O O . GLY A 1 71 ? -5.858 9.602 14.897 1.00 93.56 71 GLY A O 1
ATOM 530 N N . LEU A 1 72 ? -3.709 10.105 15.308 1.00 93.88 72 LEU A N 1
ATOM 531 C CA . LEU A 1 72 ? -3.770 9.810 16.739 1.00 93.88 72 LEU A CA 1
ATOM 532 C C . LEU A 1 72 ? -4.709 10.769 17.488 1.00 93.88 72 LEU A C 1
ATOM 534 O O . LEU A 1 72 ? -5.493 10.333 18.333 1.00 93.88 72 LEU A O 1
ATOM 538 N N . ALA A 1 73 ? -4.673 12.062 17.161 1.00 94.62 73 ALA A N 1
ATOM 539 C CA . ALA A 1 73 ? -5.568 13.063 17.733 1.00 94.62 73 ALA A CA 1
ATOM 540 C C . ALA A 1 73 ? -7.034 12.777 17.375 1.00 94.62 73 ALA A C 1
ATOM 542 O O . ALA A 1 73 ? -7.902 12.871 18.242 1.00 94.62 73 ALA A O 1
ATOM 543 N N . LEU A 1 74 ? -7.310 12.362 16.134 1.00 94.31 74 LEU A N 1
ATOM 544 C CA . LEU A 1 74 ? -8.643 11.947 15.697 1.00 94.31 74 LEU A CA 1
ATOM 545 C C . LEU A 1 74 ? -9.109 10.687 16.439 1.00 94.31 74 LEU A C 1
ATOM 547 O O . LEU A 1 74 ? -10.243 10.638 16.919 1.00 94.31 74 LEU A O 1
ATOM 551 N N . ALA A 1 75 ? -8.229 9.695 16.598 1.00 94.25 75 ALA A N 1
ATOM 552 C CA . ALA A 1 75 ? -8.526 8.494 17.371 1.00 94.25 75 ALA A CA 1
ATOM 553 C C . ALA A 1 75 ? -8.877 8.838 18.828 1.00 94.25 75 ALA A C 1
ATOM 555 O O . ALA A 1 75 ? -9.876 8.354 19.362 1.00 94.25 75 ALA A O 1
ATOM 556 N N . LEU A 1 76 ? -8.111 9.733 19.459 1.00 92.81 76 LEU A N 1
ATOM 557 C CA . LEU A 1 76 ? -8.397 10.215 20.808 1.00 92.81 76 LEU A CA 1
ATOM 558 C C . LEU A 1 76 ? -9.707 11.012 20.867 1.00 92.81 76 LEU A C 1
ATOM 560 O O . LEU A 1 76 ? -10.484 10.839 21.805 1.00 92.81 76 LEU A O 1
ATOM 564 N N . ALA A 1 77 ? -9.987 11.850 19.867 1.00 90.69 77 ALA A N 1
ATOM 565 C CA . ALA A 1 77 ? -11.230 12.608 19.783 1.00 90.69 77 ALA A CA 1
ATOM 566 C C . ALA A 1 77 ? -12.455 11.684 19.731 1.00 90.69 77 ALA A C 1
ATOM 568 O O . ALA A 1 77 ? -13.428 11.953 20.432 1.00 90.69 77 ALA A O 1
ATOM 569 N N . LEU A 1 78 ? -12.393 10.567 18.995 1.00 89.56 78 LEU A N 1
ATOM 570 C CA . LEU A 1 78 ? -13.454 9.549 18.983 1.00 89.56 78 LEU A CA 1
ATOM 571 C C . LEU A 1 78 ? -13.675 8.932 20.372 1.00 89.56 78 LEU A C 1
ATOM 573 O O . LEU A 1 78 ? -14.817 8.799 20.814 1.00 89.56 78 LEU A O 1
ATOM 577 N N . VAL A 1 79 ? -12.595 8.616 21.093 1.00 90.31 79 VAL A N 1
ATOM 578 C CA . VAL A 1 79 ? -12.669 8.084 22.467 1.00 90.31 79 VAL A CA 1
ATOM 579 C C . VAL A 1 79 ? -13.269 9.111 23.431 1.00 90.31 79 VAL A C 1
ATOM 581 O O . VAL A 1 79 ? -14.112 8.774 24.260 1.00 90.31 79 VAL A O 1
ATOM 584 N N . LEU A 1 80 ? -12.857 10.375 23.337 1.00 88.69 80 LEU A N 1
ATOM 585 C CA . LEU A 1 80 ? -13.373 11.451 24.186 1.00 88.69 80 LEU A CA 1
ATOM 586 C C . LEU A 1 80 ? -14.832 11.791 23.866 1.00 88.69 80 LEU A C 1
ATOM 588 O O . LEU A 1 80 ? -15.601 12.079 24.784 1.00 88.69 80 LEU A O 1
ATOM 592 N N . ALA A 1 81 ? -15.214 11.754 22.588 1.00 84.12 81 ALA A N 1
ATOM 593 C CA . ALA A 1 81 ? -16.584 11.966 22.137 1.00 84.12 81 ALA A CA 1
ATOM 594 C C . ALA A 1 81 ? -17.526 10.886 22.681 1.00 84.12 81 ALA A C 1
ATOM 596 O O . ALA A 1 81 ? -18.636 11.208 23.100 1.00 84.12 81 ALA A O 1
ATOM 597 N N . GLU A 1 82 ? -17.068 9.631 22.740 1.00 84.62 82 GLU A N 1
ATOM 598 C CA . GLU A 1 82 ? -17.785 8.558 23.431 1.00 84.62 82 GLU A CA 1
ATOM 599 C C . GLU A 1 82 ? -17.969 8.918 24.914 1.00 84.62 82 GLU A C 1
ATOM 601 O O . GLU A 1 82 ? -19.095 9.033 25.393 1.00 84.62 82 GLU A O 1
ATOM 606 N N . ARG A 1 83 ? -16.876 9.229 25.620 1.00 80.00 83 ARG A N 1
ATOM 607 C CA . ARG A 1 83 ? -16.899 9.408 27.081 1.00 80.00 83 ARG A CA 1
ATOM 608 C C . ARG A 1 83 ? -17.690 10.615 27.571 1.00 80.00 83 ARG A C 1
ATOM 610 O O . ARG A 1 83 ? -18.200 10.596 28.688 1.00 80.00 83 ARG A O 1
ATOM 617 N N . LYS A 1 84 ? -17.754 11.689 26.779 1.00 77.56 84 LYS A N 1
ATOM 618 C CA . LYS A 1 84 ? -18.493 12.914 27.129 1.00 77.56 84 LYS A CA 1
ATOM 619 C C . LYS A 1 84 ? -20.005 12.793 26.904 1.00 77.56 84 LYS A C 1
ATOM 621 O O . LYS A 1 84 ? -20.748 13.634 27.408 1.00 77.56 84 LYS A O 1
ATOM 626 N N . ALA A 1 85 ? -20.481 11.786 26.171 1.00 68.06 85 ALA A N 1
ATOM 627 C CA . ALA A 1 85 ? -21.905 11.611 25.898 1.00 68.06 85 ALA A CA 1
ATOM 628 C C . ALA A 1 85 ? -22.646 11.097 27.153 1.00 68.06 85 ALA A C 1
ATOM 630 O O . ALA A 1 85 ? -22.734 9.901 27.412 1.00 68.06 85 ALA A O 1
ATOM 631 N N . ALA A 1 86 ? -23.189 12.025 27.946 1.00 53.19 86 ALA A N 1
ATOM 632 C CA . ALA A 1 86 ? -23.627 11.792 29.325 1.00 53.19 86 ALA A CA 1
ATOM 633 C C . ALA A 1 86 ? -24.880 10.910 29.539 1.00 53.19 86 ALA A C 1
ATOM 635 O O . ALA A 1 86 ? -25.178 10.605 30.688 1.00 53.19 86 ALA A O 1
ATOM 636 N N . ASN A 1 87 ? -25.639 10.505 28.508 1.00 49.38 87 ASN A N 1
ATOM 637 C CA . ASN A 1 87 ? -26.829 9.644 28.714 1.00 49.38 87 ASN A CA 1
ATOM 638 C C . ASN A 1 87 ? -27.392 8.939 27.464 1.00 49.38 87 ASN A C 1
ATOM 640 O O . ASN A 1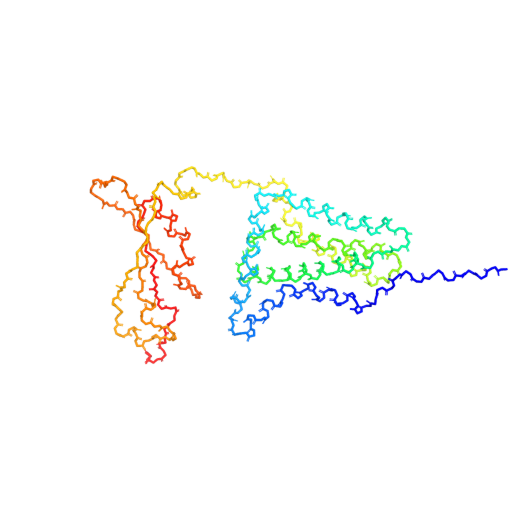 87 ? -28.196 8.020 27.598 1.00 49.38 87 ASN A O 1
ATOM 644 N N . GLN A 1 88 ? -26.982 9.320 26.255 1.00 47.84 88 GLN A N 1
ATOM 645 C CA . GLN A 1 88 ? -27.291 8.594 25.023 1.00 47.84 88 GLN A CA 1
ATOM 646 C C . GLN A 1 88 ? -25.995 8.458 24.241 1.00 47.84 88 GLN A C 1
ATOM 648 O O . GLN A 1 88 ? -25.508 9.410 23.636 1.00 47.84 88 GLN A O 1
ATOM 653 N N . LEU A 1 89 ? -25.380 7.287 24.324 1.00 53.62 89 LEU A N 1
ATOM 654 C CA . LEU A 1 89 ? -24.191 7.010 23.542 1.00 53.62 89 LEU A CA 1
ATOM 655 C C . LEU A 1 89 ? -24.583 6.804 22.086 1.00 53.62 89 LEU A C 1
ATOM 657 O O . LEU A 1 89 ? -25.450 5.988 21.782 1.00 53.62 89 LEU A O 1
ATOM 661 N N . ASN A 1 90 ? -23.903 7.551 21.217 1.00 71.69 90 ASN A N 1
ATOM 662 C CA . ASN A 1 90 ? -23.973 7.461 19.768 1.00 71.69 90 ASN A CA 1
ATOM 663 C C . ASN A 1 90 ? -23.651 6.020 19.348 1.00 71.69 90 ASN A C 1
ATOM 665 O O . ASN A 1 90 ? -22.487 5.667 19.142 1.00 71.69 90 ASN A O 1
ATOM 669 N N . SER A 1 91 ? -24.676 5.176 19.211 1.00 80.88 91 SER A N 1
ATOM 670 C CA . SER A 1 91 ? -24.571 3.853 18.590 1.00 80.88 91 SER A CA 1
ATOM 671 C C . SER A 1 91 ? -23.761 3.937 17.292 1.00 80.88 91 SER A C 1
ATOM 673 O O . SER A 1 91 ? -22.924 3.081 17.032 1.00 80.88 91 SER A O 1
ATOM 675 N N . THR A 1 92 ? -23.898 5.052 16.573 1.00 84.31 92 THR A N 1
ATOM 676 C CA . THR A 1 92 ? -23.082 5.455 15.429 1.00 84.31 92 THR A CA 1
ATOM 677 C C . THR A 1 92 ? -21.578 5.482 15.710 1.00 84.31 92 THR A C 1
ATOM 679 O O . THR A 1 92 ? -20.839 4.835 14.989 1.00 84.31 92 THR A O 1
ATOM 682 N N . VAL A 1 93 ? -21.088 6.161 16.756 1.00 87.38 93 VAL A N 1
ATOM 683 C CA . VAL A 1 93 ? -19.640 6.243 17.066 1.00 87.38 93 VAL A CA 1
ATOM 684 C C . VAL A 1 93 ? -19.071 4.861 17.380 1.00 87.38 93 VAL A C 1
ATOM 686 O O . VAL A 1 93 ? -17.968 4.531 16.948 1.00 87.38 93 VAL A O 1
ATOM 689 N N . ARG A 1 94 ? -19.833 4.027 18.097 1.00 88.50 94 ARG A N 1
ATOM 690 C CA . ARG A 1 94 ? -19.438 2.648 18.416 1.00 88.50 94 ARG A CA 1
ATOM 691 C C . ARG A 1 94 ? -19.398 1.769 17.161 1.00 88.50 94 ARG A C 1
ATOM 693 O O . ARG A 1 94 ? -18.426 1.043 16.979 1.00 88.50 94 ARG A O 1
ATOM 700 N N . LEU A 1 95 ? -20.405 1.869 16.291 1.00 91.00 95 LEU A N 1
ATOM 701 C CA . LEU A 1 95 ? -20.441 1.158 15.009 1.00 91.00 95 LEU A CA 1
ATOM 702 C C . LEU A 1 95 ? -19.320 1.623 14.071 1.00 91.00 95 LEU A C 1
ATOM 704 O O . LEU A 1 95 ? -18.620 0.784 13.520 1.00 91.00 95 LEU A O 1
ATOM 708 N N . VAL A 1 96 ? -19.095 2.934 13.948 1.00 91.69 96 VAL A N 1
ATOM 709 C CA . VAL A 1 96 ? -18.019 3.519 13.130 1.00 91.69 96 VAL A CA 1
ATOM 710 C C . VAL A 1 96 ? -16.653 3.076 13.634 1.00 91.69 96 VAL A C 1
ATOM 712 O O . VAL A 1 96 ? -15.816 2.680 12.834 1.00 91.69 96 VAL A O 1
ATOM 715 N N . SER A 1 97 ? -16.430 3.084 14.949 1.00 93.00 97 SER A N 1
ATOM 716 C CA . SER A 1 97 ? -15.156 2.650 15.532 1.00 93.00 97 SER A CA 1
ATOM 717 C C . SER A 1 97 ? -14.894 1.168 15.241 1.00 93.00 97 SER A C 1
ATOM 719 O O . SER A 1 97 ? -13.780 0.793 14.880 1.00 93.00 97 SER A O 1
ATOM 721 N N . ILE A 1 98 ? -15.921 0.318 15.345 1.00 94.38 98 ILE A N 1
ATOM 722 C CA . ILE A 1 98 ? -15.810 -1.116 15.042 1.00 94.38 98 ILE A CA 1
ATOM 723 C C . ILE A 1 98 ? -15.613 -1.366 13.546 1.00 94.38 98 ILE A C 1
ATOM 725 O O . ILE A 1 98 ? -14.785 -2.199 13.186 1.00 94.38 98 ILE A O 1
ATOM 729 N N . ALA A 1 99 ? -16.316 -0.636 12.680 1.00 96.69 99 ALA A N 1
ATOM 730 C CA . ALA A 1 99 ? -16.103 -0.701 11.238 1.00 96.69 99 ALA A CA 1
ATOM 731 C C . ALA A 1 99 ? -14.682 -0.259 10.865 1.00 96.69 99 ALA A C 1
ATOM 733 O O . ALA A 1 99 ? -13.995 -0.961 10.128 1.00 96.69 99 ALA A O 1
ATOM 734 N N . LEU A 1 100 ? -14.194 0.839 11.449 1.00 96.38 100 LEU A N 1
ATOM 735 C CA . LEU A 1 100 ? -12.815 1.292 11.284 1.00 96.38 100 LEU A CA 1
ATOM 736 C C . LEU A 1 100 ? -11.821 0.221 11.748 1.00 96.38 100 LEU A C 1
ATOM 738 O O . LEU A 1 100 ? -10.882 -0.090 11.026 1.00 96.38 100 LEU A O 1
ATOM 742 N N . ALA A 1 101 ? -12.053 -0.401 12.907 1.00 96.69 101 ALA A N 1
ATOM 743 C CA . ALA A 1 101 ? -11.190 -1.468 13.401 1.00 96.69 101 ALA A CA 1
ATOM 744 C C . ALA A 1 101 ? -11.191 -2.697 12.479 1.00 96.69 101 ALA A C 1
ATOM 746 O O . ALA A 1 101 ? -10.131 -3.266 12.238 1.00 96.69 101 ALA A O 1
ATOM 747 N N . GLY A 1 102 ? -12.349 -3.085 11.933 1.00 97.50 102 GLY A N 1
ATOM 748 C CA . GLY A 1 102 ? -12.453 -4.154 10.939 1.00 97.50 102 GLY A CA 1
ATOM 749 C C . GLY A 1 102 ? -11.661 -3.841 9.668 1.00 97.50 102 GLY A C 1
ATOM 750 O O . GLY A 1 102 ? -10.875 -4.669 9.213 1.00 97.50 102 GLY A O 1
ATOM 751 N N . TRP A 1 103 ? -11.798 -2.622 9.142 1.00 97.81 103 TRP A N 1
ATOM 752 C CA . TRP A 1 103 ? -11.043 -2.177 7.970 1.00 97.81 103 TRP A CA 1
ATOM 753 C C . TRP A 1 103 ? -9.532 -2.168 8.229 1.00 97.81 103 TRP A C 1
ATOM 755 O O . TRP A 1 103 ? -8.765 -2.756 7.469 1.00 97.81 103 TRP A O 1
ATOM 765 N N . CYS A 1 104 ? -9.100 -1.583 9.347 1.00 97.44 104 CYS A N 1
ATOM 766 C CA . CYS A 1 104 ? -7.696 -1.529 9.741 1.00 97.44 104 CYS A CA 1
ATOM 767 C C . CYS A 1 104 ? -7.098 -2.918 10.001 1.00 97.44 104 CYS A C 1
ATOM 769 O O . CYS A 1 104 ? -5.959 -3.160 9.618 1.00 97.44 104 CYS A O 1
ATOM 771 N N . LEU A 1 105 ? -7.845 -3.849 10.605 1.00 96.94 105 LEU A N 1
ATOM 772 C CA . LEU A 1 105 ? -7.392 -5.233 10.782 1.00 96.94 105 LEU A CA 1
ATOM 773 C C . LEU A 1 105 ? -7.206 -5.949 9.443 1.00 96.94 105 LEU A C 1
ATOM 775 O O . LEU A 1 105 ? -6.204 -6.640 9.268 1.00 96.94 105 LEU A O 1
ATOM 779 N N . ALA A 1 106 ? -8.134 -5.769 8.499 1.00 97.38 106 ALA A N 1
ATOM 780 C CA . ALA A 1 106 ? -8.000 -6.334 7.160 1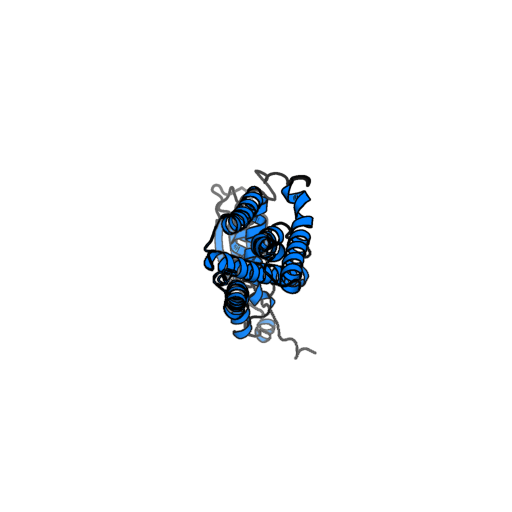.00 97.38 106 ALA A CA 1
ATOM 781 C C . ALA A 1 106 ? -6.788 -5.749 6.419 1.00 97.38 106 ALA A C 1
ATOM 783 O O . ALA A 1 106 ? -6.010 -6.504 5.836 1.00 97.38 106 ALA A O 1
ATOM 784 N N . LEU A 1 107 ? -6.573 -4.433 6.510 1.00 96.38 107 LEU A N 1
ATOM 785 C CA . LEU A 1 107 ? -5.395 -3.762 5.954 1.00 96.38 107 LEU A CA 1
ATOM 786 C C . LEU A 1 107 ? -4.091 -4.274 6.574 1.00 96.38 107 LEU A C 1
ATOM 788 O O . LEU A 1 107 ? -3.162 -4.602 5.844 1.00 96.38 107 LEU A O 1
ATOM 792 N N . ILE A 1 108 ? -4.024 -4.401 7.902 1.00 95.81 108 ILE A N 1
ATOM 793 C CA . ILE A 1 108 ? -2.844 -4.926 8.604 1.00 95.81 108 ILE A CA 1
ATOM 794 C C . ILE A 1 108 ? -2.580 -6.379 8.200 1.00 95.81 108 ILE A C 1
ATOM 796 O O . ILE A 1 108 ? -1.444 -6.726 7.891 1.00 95.81 108 ILE A O 1
ATOM 800 N N . GLY A 1 109 ? -3.610 -7.228 8.164 1.00 95.56 109 GLY A N 1
ATOM 801 C CA . GLY A 1 109 ? -3.473 -8.621 7.731 1.00 95.56 109 GLY A CA 1
ATOM 802 C C . GLY A 1 109 ? -2.942 -8.723 6.301 1.00 95.56 109 GLY A C 1
ATOM 803 O O . GLY A 1 109 ? -1.963 -9.424 6.051 1.00 95.56 109 GLY A O 1
ATOM 804 N N . THR A 1 110 ? -3.527 -7.949 5.387 1.00 95.50 110 THR A N 1
ATOM 805 C CA . THR A 1 110 ? -3.094 -7.851 3.985 1.00 95.50 110 THR A CA 1
ATOM 806 C C . THR A 1 110 ? -1.654 -7.350 3.884 1.00 95.50 110 THR A C 1
ATOM 808 O O . THR A 1 110 ? -0.840 -7.929 3.168 1.00 95.50 110 THR A O 1
ATOM 811 N N . HIS A 1 111 ? -1.298 -6.333 4.670 1.00 94.31 111 HIS A N 1
ATOM 812 C CA . HIS A 1 111 ? 0.057 -5.805 4.743 1.00 94.31 111 HIS A CA 1
ATOM 813 C C . HIS A 1 111 ? 1.060 -6.855 5.225 1.00 94.31 111 HIS A C 1
ATOM 815 O O . HIS A 1 111 ? 2.134 -6.961 4.648 1.00 94.31 111 HIS A O 1
ATOM 821 N N . TYR A 1 112 ? 0.739 -7.656 6.244 1.00 93.44 112 TYR A N 1
ATOM 822 C CA . TYR A 1 112 ? 1.640 -8.711 6.719 1.00 93.44 112 TYR A CA 1
ATOM 823 C C . TYR A 1 112 ? 1.834 -9.829 5.689 1.00 93.44 112 TYR A C 1
ATOM 825 O O . TYR A 1 112 ? 2.959 -10.308 5.536 1.00 93.44 112 TYR A O 1
ATOM 833 N N . LEU A 1 113 ? 0.782 -10.207 4.954 1.00 93.56 113 LEU A N 1
ATOM 834 C CA . LEU A 1 113 ? 0.889 -11.156 3.840 1.00 93.56 113 LEU A CA 1
ATOM 835 C C . LEU A 1 113 ? 1.821 -10.613 2.749 1.00 93.56 113 LEU A C 1
ATOM 837 O O . LEU A 1 113 ? 2.765 -11.290 2.339 1.00 93.56 113 LEU A O 1
ATOM 841 N N . LEU A 1 114 ? 1.610 -9.359 2.344 1.00 92.62 114 LEU A N 1
ATOM 842 C CA . LEU A 1 114 ? 2.455 -8.675 1.368 1.00 92.62 114 LEU A CA 1
ATOM 843 C C . LEU A 1 114 ? 3.878 -8.447 1.880 1.00 92.62 114 LEU A C 1
ATOM 845 O O . LEU A 1 114 ? 4.828 -8.521 1.112 1.00 92.62 114 LEU A O 1
ATOM 849 N N . ASN A 1 115 ? 4.064 -8.215 3.174 1.00 92.00 115 ASN A N 1
ATOM 850 C CA . ASN A 1 115 ? 5.383 -8.047 3.763 1.00 92.00 115 ASN A CA 1
ATOM 851 C C . ASN A 1 115 ? 6.181 -9.353 3.761 1.00 92.00 115 ASN A C 1
ATOM 853 O O . ASN A 1 115 ? 7.386 -9.342 3.504 1.00 92.00 115 ASN A O 1
ATOM 857 N N . TRP A 1 116 ? 5.505 -10.472 4.022 1.00 90.00 116 TRP A N 1
ATOM 858 C CA . TRP A 1 116 ? 6.101 -11.801 3.962 1.00 90.00 116 TRP A CA 1
ATOM 859 C C . TRP A 1 116 ? 6.486 -12.194 2.529 1.00 90.00 116 TRP A C 1
ATOM 861 O O . TRP A 1 116 ? 7.598 -12.682 2.312 1.00 90.00 116 TRP A O 1
ATOM 871 N N . ALA A 1 117 ? 5.603 -11.938 1.561 1.00 86.81 117 ALA A N 1
ATOM 872 C CA . ALA A 1 117 ? 5.821 -12.295 0.162 1.00 86.81 117 ALA A CA 1
ATOM 873 C C . ALA A 1 117 ? 6.759 -11.319 -0.578 1.00 86.81 117 ALA A C 1
ATOM 875 O O . ALA A 1 117 ? 7.661 -11.763 -1.288 1.00 86.81 117 ALA A O 1
ATOM 876 N N . PHE A 1 118 ? 6.589 -10.007 -0.374 1.00 83.75 118 PHE A N 1
ATOM 877 C CA . PHE A 1 118 ? 7.184 -8.949 -1.200 1.00 83.75 118 PHE A CA 1
ATOM 878 C C . PHE A 1 118 ? 8.000 -7.914 -0.411 1.00 83.75 118 PHE A C 1
ATOM 880 O O . PHE A 1 118 ? 9.167 -7.706 -0.729 1.00 83.75 118 PHE A O 1
ATOM 887 N N . TYR A 1 119 ? 7.434 -7.246 0.605 1.00 84.88 119 TYR A N 1
ATOM 888 C CA . TYR A 1 119 ? 8.053 -6.011 1.130 1.00 84.88 119 TYR A CA 1
ATOM 889 C C . TYR A 1 119 ? 9.295 -6.210 1.987 1.00 84.88 119 TYR A C 1
ATOM 891 O O . TYR A 1 119 ? 10.108 -5.293 2.076 1.00 84.88 119 TYR A O 1
ATOM 899 N N . ARG A 1 120 ? 9.441 -7.361 2.656 1.00 86.88 120 ARG A N 1
ATOM 900 C CA . ARG A 1 120 ? 10.628 -7.698 3.466 1.00 86.88 120 ARG A CA 1
ATOM 901 C C . ARG A 1 120 ? 11.031 -6.609 4.478 1.00 86.88 120 ARG A C 1
ATOM 903 O O . ARG A 1 120 ? 12.210 -6.425 4.761 1.00 86.88 120 ARG A O 1
ATOM 910 N N . GLY A 1 121 ? 10.053 -5.912 5.053 1.00 84.81 121 GLY A N 1
ATOM 911 C CA . GLY A 1 121 ? 10.247 -4.865 6.058 1.00 84.81 121 GLY A CA 1
ATOM 912 C C . GLY A 1 121 ? 10.456 -3.455 5.500 1.00 84.81 121 GLY A C 1
ATOM 913 O O . GLY A 1 121 ? 10.809 -2.566 6.267 1.00 84.81 121 GLY A O 1
ATOM 914 N N . ALA A 1 122 ? 10.240 -3.230 4.199 1.00 83.94 122 ALA A N 1
ATOM 915 C CA . ALA A 1 122 ? 10.458 -1.925 3.571 1.00 83.94 122 ALA A CA 1
ATOM 916 C C . ALA A 1 122 ? 9.509 -0.815 4.065 1.00 83.94 122 ALA A C 1
ATOM 918 O O . ALA A 1 122 ? 9.887 0.354 4.046 1.00 83.94 122 ALA A O 1
ATOM 919 N N . PHE A 1 123 ? 8.294 -1.161 4.502 1.00 88.06 123 PHE A N 1
ATOM 920 C CA . PHE A 1 123 ? 7.255 -0.200 4.881 1.00 88.06 123 PHE A CA 1
ATOM 921 C C . PHE A 1 123 ? 6.961 -0.283 6.378 1.00 88.06 123 PHE A C 1
ATOM 923 O O . PHE A 1 123 ? 6.506 -1.312 6.877 1.00 88.06 123 PHE A O 1
ATOM 930 N N . LEU A 1 124 ? 7.201 0.812 7.097 1.00 87.94 124 LEU A N 1
ATOM 931 C CA . LEU A 1 124 ? 7.022 0.890 8.553 1.00 87.94 124 LEU A CA 1
ATOM 932 C C . LEU A 1 124 ? 5.917 1.880 8.944 1.00 87.94 124 LEU A C 1
ATOM 934 O O . LEU A 1 124 ? 5.228 1.685 9.949 1.00 87.94 124 LEU A O 1
ATOM 938 N N . LEU A 1 125 ? 5.705 2.936 8.155 1.00 91.62 125 LEU A N 1
ATOM 939 C CA . LEU A 1 125 ? 4.764 4.010 8.474 1.00 91.62 125 LEU A CA 1
ATOM 940 C C . LEU A 1 125 ? 3.335 3.644 8.063 1.00 91.62 125 LEU A C 1
ATOM 942 O O . LEU A 1 125 ? 2.394 3.926 8.806 1.00 91.62 125 LEU A O 1
ATOM 946 N N . ALA A 1 126 ? 3.164 2.958 6.931 1.00 93.06 126 ALA A N 1
ATOM 947 C CA . ALA A 1 126 ? 1.857 2.467 6.495 1.00 93.06 126 ALA A CA 1
ATOM 948 C C . ALA A 1 126 ? 1.152 1.567 7.538 1.00 93.06 126 ALA A C 1
ATOM 950 O O . ALA A 1 126 ? 0.036 1.911 7.943 1.00 93.06 126 ALA A O 1
ATOM 951 N N . PRO A 1 127 ? 1.761 0.471 8.046 1.00 94.12 127 PRO A N 1
ATOM 952 C CA . PRO A 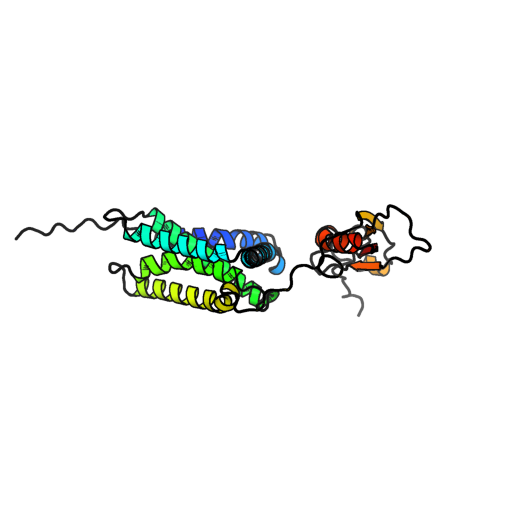1 127 ? 1.108 -0.370 9.054 1.00 94.12 127 PRO A CA 1
ATOM 953 C C . PRO A 1 127 ? 0.862 0.381 10.371 1.00 94.12 127 PRO A C 1
ATOM 955 O O . PRO A 1 127 ? -0.134 0.132 11.049 1.00 94.12 127 PRO A O 1
ATOM 958 N N . THR A 1 128 ? 1.704 1.364 10.699 1.00 94.75 128 THR A N 1
ATOM 959 C CA . THR A 1 128 ? 1.522 2.247 11.861 1.00 94.75 128 THR A CA 1
ATOM 960 C C . THR A 1 128 ? 0.259 3.094 11.741 1.00 94.75 128 THR A C 1
ATOM 962 O O . THR A 1 128 ? -0.551 3.127 12.668 1.00 94.75 128 THR A O 1
ATOM 965 N N . ALA A 1 129 ? 0.038 3.735 10.591 1.00 95.31 129 ALA A N 1
ATOM 966 C CA . ALA A 1 129 ? -1.179 4.503 10.341 1.00 95.31 129 ALA A CA 1
ATOM 967 C C . ALA A 1 129 ? -2.438 3.623 10.397 1.00 95.31 129 ALA A C 1
ATOM 969 O O . ALA A 1 129 ? -3.445 4.022 10.983 1.00 95.31 129 ALA A O 1
ATOM 970 N N . MET A 1 130 ? -2.367 2.400 9.862 1.00 95.50 130 MET A N 1
ATOM 971 C CA . MET A 1 130 ? -3.462 1.428 9.954 1.00 95.50 130 MET A CA 1
ATOM 972 C C . MET A 1 130 ? -3.744 1.040 11.416 1.00 95.50 130 MET A C 1
ATOM 974 O O . MET A 1 130 ? -4.898 1.003 11.837 1.00 95.50 130 MET A O 1
ATOM 978 N N . ALA A 1 131 ? -2.703 0.811 12.220 1.00 96.69 131 ALA A N 1
ATOM 979 C CA . ALA A 1 131 ? -2.828 0.427 13.625 1.00 96.69 131 ALA A CA 1
ATOM 980 C C . ALA A 1 131 ? -3.420 1.527 14.520 1.00 96.69 131 ALA A C 1
ATOM 982 O O . ALA A 1 131 ? -4.143 1.214 15.469 1.00 96.69 131 ALA A O 1
ATOM 983 N N . ILE A 1 132 ? -3.201 2.809 14.203 1.00 96.38 132 ILE A N 1
ATOM 984 C CA . ILE A 1 132 ? -3.847 3.930 14.909 1.00 96.38 132 ILE A CA 1
ATOM 985 C C . ILE A 1 132 ? -5.380 3.813 14.853 1.00 96.38 132 ILE A C 1
ATOM 987 O O . ILE A 1 132 ? -6.057 4.101 15.842 1.00 96.38 132 ILE A O 1
ATOM 991 N N . GLY A 1 133 ? -5.944 3.309 13.750 1.00 95.75 133 GLY A N 1
ATOM 992 C CA . GLY A 1 133 ? -7.388 3.096 13.608 1.00 95.75 133 GLY A CA 1
ATOM 993 C C . GLY A 1 133 ? -7.980 2.034 14.547 1.00 95.75 133 GLY A C 1
ATOM 994 O O . GLY A 1 133 ? -9.193 2.003 14.752 1.00 95.75 133 GLY A O 1
ATOM 995 N N . LEU A 1 134 ? -7.150 1.204 15.190 1.00 97.00 134 LEU A N 1
ATOM 996 C CA . LEU A 1 134 ? -7.591 0.226 16.193 1.00 97.00 134 LEU A CA 1
ATOM 997 C C . LEU A 1 134 ? -7.790 0.845 17.587 1.00 97.00 134 LEU A C 1
ATOM 999 O O . LEU A 1 134 ? -8.513 0.287 18.422 1.00 97.00 134 LEU A O 1
ATOM 1003 N N . ILE A 1 135 ? -7.166 2.001 17.846 1.00 95.81 135 ILE A N 1
ATOM 1004 C CA . ILE A 1 135 ? -7.150 2.663 19.159 1.00 95.81 135 ILE A CA 1
ATOM 1005 C C . ILE A 1 135 ? -8.563 3.002 19.662 1.00 95.81 135 ILE A C 1
ATOM 1007 O O . ILE A 1 135 ? -8.841 2.686 20.822 1.00 95.81 135 ILE A O 1
ATOM 1011 N N . PRO A 1 136 ? -9.485 3.576 18.857 1.00 94.12 136 PRO A N 1
ATOM 1012 C CA . PRO A 1 136 ? -10.819 3.930 19.339 1.00 94.12 136 PRO A CA 1
ATOM 1013 C C . PRO A 1 136 ? -11.589 2.722 19.874 1.00 94.12 136 PRO A C 1
ATOM 1015 O O . PRO A 1 136 ? -12.071 2.746 21.005 1.00 94.12 136 PRO A O 1
ATOM 1018 N N . THR A 1 137 ? -11.647 1.631 19.107 1.00 93.62 137 THR A N 1
ATOM 1019 C CA . THR A 1 137 ? -12.352 0.405 19.516 1.00 93.62 137 THR A CA 1
ATOM 1020 C C . THR A 1 137 ? -11.722 -0.220 20.750 1.00 93.62 137 THR A C 1
ATOM 1022 O O . THR A 1 137 ? -12.440 -0.573 21.687 1.00 93.62 137 THR A O 1
ATOM 1025 N N . SER A 1 138 ? -10.391 -0.296 20.795 1.00 94.75 138 SER A N 1
ATOM 1026 C CA . SER A 1 138 ? -9.674 -0.784 21.971 1.00 94.75 138 SER A CA 1
ATOM 1027 C C . SER A 1 138 ? -10.006 0.037 23.223 1.00 94.75 138 SER A C 1
ATOM 1029 O O . SER A 1 138 ? -10.449 -0.517 24.231 1.00 94.75 138 SER A O 1
ATOM 1031 N N . ALA A 1 139 ? -9.861 1.362 23.169 1.00 92.50 139 ALA A N 1
ATOM 1032 C CA . ALA A 1 139 ? -10.016 2.238 24.327 1.00 92.50 139 ALA A CA 1
ATOM 1033 C C . ALA A 1 139 ? -11.474 2.382 24.795 1.00 92.50 139 ALA A C 1
ATOM 1035 O O . ALA A 1 139 ? -11.718 2.460 26.001 1.00 92.50 139 ALA A O 1
ATOM 1036 N N . ILE A 1 140 ? -12.441 2.398 23.869 1.00 90.25 140 ILE A N 1
ATOM 1037 C CA . ILE A 1 140 ? -13.873 2.453 24.198 1.00 90.25 140 ILE A CA 1
ATOM 1038 C C . ILE A 1 140 ? -14.288 1.181 24.946 1.00 90.25 140 ILE A C 1
ATOM 1040 O O . ILE A 1 140 ? -14.926 1.266 25.990 1.00 90.25 140 ILE A O 1
ATOM 1044 N N . TRP A 1 141 ? -13.905 0.001 24.452 1.00 89.00 141 TRP A N 1
ATOM 1045 C CA . TRP A 1 141 ? -14.439 -1.267 24.960 1.00 89.00 141 TRP A CA 1
ATOM 1046 C C . TRP A 1 141 ? -13.624 -1.893 26.094 1.00 89.00 141 TRP A C 1
ATOM 1048 O O . TRP A 1 141 ? -14.200 -2.568 26.944 1.00 89.00 141 TRP A O 1
ATOM 1058 N N . SER A 1 142 ? -12.307 -1.675 26.164 1.00 88.56 142 SER A N 1
ATOM 1059 C CA . SER A 1 142 ? -11.477 -2.205 27.264 1.00 88.56 142 SER A CA 1
ATOM 1060 C C . SER A 1 142 ? -11.762 -1.517 28.606 1.00 88.56 142 SER A C 1
ATOM 1062 O O . SER A 1 142 ? -11.663 -2.139 29.674 1.00 88.56 142 SER A O 1
ATOM 1064 N N . LEU A 1 143 ? -12.163 -0.243 28.543 1.00 84.69 143 LEU A N 1
ATOM 1065 C CA . LEU A 1 143 ? -12.409 0.627 29.693 1.00 84.69 143 LEU A CA 1
ATOM 1066 C C . LEU A 1 143 ? -13.904 0.734 30.053 1.00 84.69 143 LEU A C 1
ATOM 1068 O O . LEU A 1 143 ? -14.229 1.331 31.079 1.00 84.69 143 LEU A O 1
ATOM 1072 N N . ASP A 1 144 ? -14.803 0.121 29.271 1.00 83.75 144 ASP A N 1
ATOM 1073 C CA . ASP A 1 144 ? -16.237 0.042 29.579 1.00 83.75 144 ASP A CA 1
ATOM 1074 C C . ASP A 1 144 ? -16.491 -0.993 30.690 1.00 83.75 144 ASP A C 1
ATOM 1076 O O . ASP A 1 144 ? -16.410 -2.205 30.474 1.00 83.75 144 ASP A O 1
ATOM 1080 N N . GLN A 1 145 ? -16.790 -0.514 31.902 1.00 78.25 145 GLN A N 1
ATOM 1081 C CA . GLN A 1 145 ? -17.013 -1.369 33.075 1.00 78.25 145 GLN A CA 1
ATOM 1082 C C . GLN A 1 145 ? -18.305 -2.192 33.001 1.00 78.25 145 GLN A C 1
ATOM 1084 O O . GLN A 1 145 ? -18.421 -3.187 33.711 1.00 78.25 145 GLN A O 1
ATOM 1089 N N . GLU A 1 146 ? -19.259 -1.815 32.147 1.00 79.50 146 GLU A N 1
ATOM 1090 C CA . GLU A 1 146 ? -20.525 -2.544 32.011 1.00 79.50 146 GLU A CA 1
ATOM 1091 C C . GLU A 1 146 ? -20.416 -3.761 31.090 1.00 79.50 146 GLU A C 1
ATOM 1093 O O . GLU A 1 146 ? -21.336 -4.579 31.012 1.00 79.50 146 GLU A O 1
ATOM 1098 N N . LYS A 1 147 ? -19.303 -3.898 30.365 1.00 81.19 147 LYS A N 1
ATOM 1099 C CA . LYS A 1 147 ? -19.066 -5.034 29.478 1.00 81.19 147 LYS A CA 1
ATOM 1100 C C . LYS A 1 147 ? -18.422 -6.198 30.216 1.00 81.19 147 LYS A C 1
ATOM 1102 O O . LYS A 1 147 ? -17.672 -6.043 31.178 1.00 81.19 147 LYS A O 1
ATOM 1107 N N . SER A 1 148 ? -18.712 -7.396 29.710 1.00 86.38 148 SER A N 1
ATOM 1108 C CA . SER A 1 148 ? -18.133 -8.633 30.224 1.00 86.38 148 SER A CA 1
ATOM 1109 C C . SER A 1 148 ? -16.601 -8.588 30.202 1.00 86.38 148 SER A C 1
ATOM 1111 O O . SER A 1 148 ? -15.977 -7.940 29.355 1.00 86.38 148 SER A O 1
ATOM 1113 N N . ARG A 1 149 ? -15.984 -9.326 31.130 1.00 87.94 149 ARG A N 1
ATOM 1114 C CA . ARG A 1 149 ? -14.524 -9.421 31.237 1.00 87.94 149 ARG A CA 1
ATOM 1115 C C . ARG A 1 149 ? -13.877 -9.865 29.922 1.00 87.94 149 ARG A C 1
ATOM 1117 O O . ARG A 1 149 ? -12.861 -9.297 29.547 1.00 87.94 149 ARG A O 1
ATOM 1124 N N . SER A 1 150 ? -14.477 -10.822 29.210 1.00 87.06 150 SER A N 1
ATOM 1125 C CA . SER A 1 150 ? -13.952 -11.330 27.935 1.00 87.06 150 SER A CA 1
ATOM 1126 C C . SER A 1 150 ? -13.891 -10.250 26.856 1.00 87.06 150 SER A C 1
ATOM 1128 O O . SER A 1 150 ? -12.862 -10.105 26.203 1.00 87.06 150 SER A O 1
ATOM 1130 N N . VAL A 1 151 ? -14.948 -9.446 26.711 1.00 87.50 151 VAL A N 1
ATOM 1131 C CA . VAL A 1 151 ? -14.996 -8.340 25.742 1.00 87.50 151 VAL A CA 1
ATOM 1132 C C . VAL A 1 151 ? -13.933 -7.290 26.057 1.00 87.50 151 VAL A C 1
ATOM 1134 O O . VAL A 1 151 ? -13.220 -6.845 25.160 1.00 87.50 151 VAL A O 1
ATOM 1137 N N . ARG A 1 152 ? -13.774 -6.938 27.336 1.00 89.25 152 ARG A N 1
ATOM 1138 C CA . ARG A 1 152 ? -12.739 -5.991 27.767 1.00 89.25 152 ARG A CA 1
ATOM 1139 C C . ARG A 1 152 ? -11.332 -6.518 27.492 1.00 89.25 152 ARG A C 1
ATOM 1141 O O . ARG A 1 152 ? -10.484 -5.766 27.021 1.00 89.25 152 ARG A O 1
ATOM 1148 N N . THR A 1 153 ? -11.088 -7.802 27.757 1.00 91.00 153 THR A N 1
ATOM 1149 C CA . THR A 1 153 ? -9.805 -8.457 27.472 1.00 91.00 153 THR A CA 1
ATOM 1150 C C . THR A 1 153 ? -9.520 -8.509 25.973 1.00 91.00 153 THR A C 1
ATOM 1152 O O . THR A 1 153 ? -8.408 -8.184 25.575 1.00 91.00 153 THR A O 1
ATOM 1155 N N . ALA A 1 154 ? -10.508 -8.839 25.137 1.00 91.31 154 ALA A N 1
ATOM 1156 C CA . ALA A 1 154 ? -10.355 -8.843 23.683 1.00 91.31 154 ALA A CA 1
ATOM 1157 C C . ALA A 1 154 ? -10.044 -7.439 23.134 1.00 91.31 154 ALA A C 1
ATOM 1159 O O . ALA A 1 154 ? -9.121 -7.275 22.340 1.00 91.31 154 ALA A O 1
ATOM 1160 N N . ALA A 1 155 ? -10.751 -6.410 23.611 1.00 92.69 155 ALA A N 1
ATOM 1161 C CA . ALA A 1 155 ? -10.470 -5.022 23.251 1.00 92.69 155 ALA A CA 1
ATOM 1162 C C . ALA A 1 155 ? -9.073 -4.574 23.721 1.00 92.69 155 ALA A C 1
ATOM 1164 O O . ALA A 1 155 ? -8.347 -3.926 22.972 1.00 92.69 155 ALA A O 1
ATOM 1165 N N . GLY A 1 156 ? -8.661 -4.970 24.929 1.00 93.25 156 GLY A N 1
ATOM 1166 C CA . GLY A 1 156 ? -7.311 -4.715 25.433 1.00 93.25 156 GLY A CA 1
ATOM 1167 C C . GLY A 1 156 ? -6.228 -5.403 24.596 1.00 93.25 156 GLY A C 1
ATOM 1168 O O . GLY A 1 1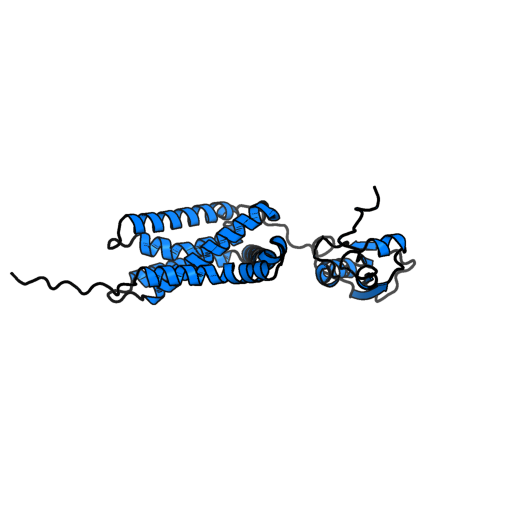56 ? -5.223 -4.777 24.269 1.00 93.25 156 GLY A O 1
ATOM 1169 N N . ALA A 1 157 ? -6.456 -6.653 24.182 1.00 95.06 157 ALA A N 1
ATOM 1170 C CA . ALA A 1 157 ? -5.562 -7.380 23.284 1.00 95.06 157 ALA A CA 1
ATOM 1171 C C . ALA A 1 157 ? -5.455 -6.695 21.914 1.00 95.06 157 ALA A C 1
ATOM 1173 O O . ALA A 1 157 ? -4.354 -6.558 21.391 1.00 95.06 157 ALA A O 1
ATOM 1174 N N . LEU A 1 158 ? -6.565 -6.177 21.375 1.00 95.38 158 LEU A N 1
ATOM 1175 C CA . LEU A 1 158 ? -6.554 -5.370 20.152 1.00 95.38 158 LEU A CA 1
ATOM 1176 C C . LEU A 1 158 ? -5.690 -4.107 20.312 1.00 95.38 158 LEU A C 1
ATOM 1178 O O . LEU A 1 158 ? -4.927 -3.760 19.414 1.00 95.38 158 LEU A O 1
ATOM 1182 N N . GLY A 1 159 ? -5.764 -3.445 21.471 1.00 95.06 159 GLY A N 1
ATOM 1183 C CA . GLY A 1 159 ? -4.871 -2.332 21.810 1.00 95.06 159 GLY A CA 1
ATOM 1184 C C . GLY A 1 159 ? -3.401 -2.733 21.867 1.00 95.06 159 GLY A C 1
ATOM 1185 O O . GLY A 1 159 ? -2.553 -2.010 21.356 1.00 95.06 159 GLY A O 1
ATOM 1186 N N . LEU A 1 160 ? -3.096 -3.894 22.449 1.00 95.69 160 LEU A N 1
ATOM 1187 C CA . LEU A 1 160 ? -1.731 -4.415 22.501 1.00 95.69 160 LEU A CA 1
ATOM 1188 C C . LEU A 1 160 ? -1.186 -4.700 21.095 1.00 95.69 160 LEU A C 1
ATOM 1190 O O . LEU A 1 160 ? -0.056 -4.320 20.803 1.00 95.69 160 LEU A O 1
ATOM 1194 N N . VAL A 1 161 ? -1.997 -5.300 20.217 1.00 94.94 161 VAL A N 1
ATOM 1195 C CA . VAL A 1 161 ? -1.646 -5.506 18.803 1.00 94.94 161 VAL A CA 1
ATOM 1196 C C . VAL A 1 161 ? -1.349 -4.169 18.128 1.00 94.94 161 VAL A C 1
ATOM 1198 O O . VAL A 1 161 ? -0.312 -4.034 17.486 1.00 94.94 161 VAL A O 1
ATOM 1201 N N . ALA A 1 162 ? -2.201 -3.158 18.324 1.00 96.06 162 ALA A N 1
ATOM 1202 C CA . ALA A 1 162 ? -1.969 -1.827 17.766 1.00 96.06 162 ALA A CA 1
ATOM 1203 C C . ALA A 1 162 ? -0.625 -1.241 18.224 1.00 96.06 162 ALA A C 1
ATOM 1205 O O . ALA A 1 162 ? 0.157 -0.770 17.402 1.00 96.06 162 ALA A O 1
ATOM 1206 N N . LEU A 1 163 ? -0.317 -1.330 19.521 1.00 95.00 163 LEU A N 1
ATOM 1207 C CA . LEU A 1 163 ? 0.959 -0.865 20.067 1.00 95.00 163 LEU A CA 1
ATOM 1208 C C . LEU A 1 163 ? 2.151 -1.625 19.473 1.00 95.00 163 LEU A C 1
ATOM 1210 O O . LEU A 1 163 ? 3.143 -0.996 19.106 1.00 95.00 163 LEU A O 1
ATOM 1214 N N . MET A 1 164 ? 2.056 -2.950 19.336 1.00 94.12 164 MET A N 1
ATOM 1215 C CA . MET A 1 164 ? 3.112 -3.771 18.731 1.00 94.12 164 MET A CA 1
ATOM 1216 C C . MET A 1 164 ? 3.388 -3.392 17.273 1.00 94.12 164 MET A C 1
ATOM 1218 O O . MET A 1 164 ? 4.545 -3.390 16.868 1.00 94.12 164 MET A O 1
ATOM 1222 N N . VAL A 1 165 ? 2.356 -3.035 16.505 1.00 94.62 165 VAL A N 1
ATOM 1223 C CA . VAL A 1 165 ? 2.504 -2.598 15.108 1.00 94.62 165 VAL A CA 1
ATOM 1224 C C . VAL A 1 165 ? 3.067 -1.175 15.012 1.00 94.62 165 VAL A C 1
ATOM 1226 O O . VAL A 1 165 ? 3.874 -0.901 14.131 1.00 94.62 165 VAL A O 1
ATOM 1229 N N . ILE A 1 166 ? 2.692 -0.277 15.929 1.00 94.69 166 ILE A N 1
ATOM 1230 C CA . ILE A 1 166 ? 3.177 1.116 15.960 1.00 94.69 166 ILE A CA 1
ATOM 1231 C C . ILE A 1 166 ? 4.644 1.205 16.416 1.00 94.69 166 ILE A C 1
ATOM 1233 O O . ILE A 1 166 ? 5.400 2.040 15.921 1.00 94.69 166 ILE A O 1
ATOM 1237 N N . THR A 1 167 ? 5.060 0.368 17.372 1.00 92.38 167 THR A N 1
ATOM 1238 C CA . THR A 1 167 ? 6.364 0.504 18.055 1.00 92.38 167 THR A CA 1
ATOM 1239 C C . THR A 1 167 ? 7.573 0.539 17.105 1.00 92.38 167 THR A C 1
ATOM 1241 O O . THR A 1 167 ? 8.411 1.425 17.283 1.00 92.38 167 THR A O 1
ATOM 1244 N N . PRO A 1 168 ? 7.688 -0.334 16.081 1.00 88.44 168 PRO A N 1
ATOM 1245 C CA . PRO A 1 168 ? 8.827 -0.317 15.161 1.00 88.44 168 PRO A CA 1
ATOM 1246 C C . PRO A 1 168 ? 8.999 0.993 14.384 1.00 88.44 168 PRO A C 1
ATOM 1248 O O . PRO A 1 168 ? 10.113 1.321 13.987 1.00 88.44 168 PRO A O 1
ATOM 1251 N N . ALA A 1 169 ? 7.923 1.753 14.173 1.00 87.31 169 ALA A N 1
ATOM 1252 C CA . ALA A 1 169 ? 7.962 2.995 13.411 1.00 87.31 169 ALA A CA 1
ATOM 1253 C C . ALA A 1 169 ? 8.282 4.232 14.258 1.00 87.31 169 ALA A C 1
ATOM 1255 O O . ALA A 1 169 ? 8.564 5.290 13.697 1.00 87.31 169 ALA A O 1
ATOM 1256 N N . LEU A 1 170 ? 8.266 4.126 15.592 1.00 85.19 170 LEU A N 1
ATOM 1257 C CA . LEU A 1 170 ? 8.532 5.262 16.479 1.00 85.19 170 LEU A CA 1
ATOM 1258 C C . LEU A 1 170 ? 9.897 5.923 16.226 1.00 85.19 170 LEU A C 1
ATOM 1260 O O . LEU A 1 170 ? 9.921 7.147 16.138 1.00 85.19 170 LEU A O 1
ATOM 1264 N N . PRO A 1 171 ? 11.017 5.191 16.046 1.00 83.94 171 PRO A N 1
ATOM 1265 C CA . PRO A 1 171 ? 12.300 5.832 15.752 1.00 83.94 171 PRO A CA 1
ATOM 1266 C C . PRO A 1 171 ? 12.281 6.642 14.450 1.00 83.94 171 PRO A C 1
ATOM 1268 O O . PRO A 1 171 ? 12.890 7.706 14.382 1.00 83.94 171 PRO A O 1
ATOM 1271 N N . ALA A 1 172 ? 11.559 6.160 13.432 1.00 77.50 172 ALA A N 1
ATOM 1272 C CA . ALA A 1 172 ? 11.398 6.863 12.163 1.00 77.50 172 ALA A CA 1
ATOM 1273 C C . ALA A 1 172 ? 10.501 8.102 12.317 1.00 77.50 172 ALA A C 1
ATOM 1275 O O . ALA A 1 172 ? 10.838 9.172 11.824 1.00 77.50 172 ALA A O 1
ATOM 1276 N N . ALA A 1 173 ? 9.386 7.971 13.040 1.00 77.88 173 ALA A N 1
ATOM 1277 C CA . ALA A 1 173 ? 8.430 9.054 13.249 1.00 77.88 173 ALA A CA 1
ATOM 1278 C C . ALA A 1 173 ? 8.956 10.171 14.170 1.00 77.88 173 ALA A C 1
ATOM 1280 O O . ALA A 1 173 ? 8.518 11.312 14.057 1.00 77.88 173 ALA A O 1
ATOM 1281 N N . LEU A 1 174 ? 9.881 9.849 15.079 1.00 81.06 174 LEU A N 1
ATOM 1282 C CA . LEU A 1 174 ? 10.542 10.802 15.979 1.00 81.06 174 LEU A CA 1
ATOM 1283 C C . LEU A 1 174 ? 11.813 11.421 15.379 1.00 81.06 174 LEU A C 1
ATOM 1285 O O . LEU A 1 174 ? 12.543 12.099 16.096 1.00 81.06 174 LEU A O 1
ATOM 1289 N N . GLU A 1 175 ? 12.101 11.162 14.099 1.00 75.56 175 GLU A N 1
ATOM 1290 C CA . GLU A 1 175 ? 13.295 11.662 13.399 1.00 75.56 175 GLU A CA 1
ATOM 1291 C C . GLU A 1 175 ? 14.622 11.248 14.069 1.00 75.56 175 GLU A C 1
ATOM 1293 O O . GLU A 1 175 ? 15.661 11.878 13.884 1.00 75.56 175 GLU A O 1
ATOM 1298 N N . PHE A 1 176 ? 14.618 10.149 14.835 1.00 79.50 176 PHE A N 1
ATOM 1299 C CA . PHE A 1 176 ? 15.841 9.578 15.413 1.00 79.50 176 PHE A CA 1
ATOM 1300 C C . PHE A 1 176 ? 16.681 8.825 14.379 1.00 79.50 176 PHE A C 1
ATOM 1302 O O . PHE A 1 176 ? 17.860 8.560 14.614 1.00 79.50 176 PHE A O 1
ATOM 1309 N N . LEU A 1 177 ? 16.083 8.467 13.242 1.00 73.06 177 LEU A N 1
ATOM 1310 C CA . LEU A 1 177 ? 16.800 7.906 12.105 1.00 73.06 177 LEU A CA 1
ATOM 1311 C C . LEU A 1 177 ? 17.298 9.030 11.188 1.00 73.06 177 LEU A C 1
ATOM 1313 O O . LEU A 1 177 ? 16.585 10.017 10.995 1.00 73.06 177 LEU A O 1
ATOM 1317 N N . PRO A 1 178 ? 18.494 8.884 10.587 1.00 70.88 178 PRO A N 1
ATOM 1318 C CA . PRO A 1 178 ? 18.975 9.848 9.613 1.00 70.88 178 PRO A CA 1
ATOM 1319 C C . PRO A 1 178 ? 17.957 9.962 8.479 1.00 70.88 178 PRO A C 1
ATOM 1321 O O . PRO A 1 178 ? 17.574 8.966 7.858 1.00 70.88 178 PRO A O 1
ATOM 1324 N N . SER A 1 179 ? 17.510 11.188 8.218 1.00 67.94 179 SER A N 1
ATOM 1325 C CA . SER A 1 179 ? 16.675 11.456 7.054 1.00 67.94 179 SER A CA 1
ATOM 1326 C C . SER A 1 179 ? 17.469 11.153 5.781 1.00 67.94 179 SER A C 1
ATOM 1328 O O . SER A 1 179 ? 18.683 11.389 5.750 1.00 67.94 179 SER A O 1
ATOM 1330 N N . PRO A 1 180 ? 16.824 10.623 4.725 1.00 70.00 180 PRO A N 1
ATOM 1331 C CA . PRO A 1 180 ? 17.481 10.506 3.430 1.00 70.00 180 PRO A CA 1
ATOM 1332 C C . PRO A 1 180 ? 18.018 11.882 3.000 1.00 70.00 180 PRO A C 1
ATOM 1334 O O . PRO A 1 180 ? 17.399 12.902 3.323 1.00 70.00 180 PRO A O 1
ATOM 1337 N N . PRO A 1 181 ? 19.151 11.932 2.278 1.00 77.62 181 PRO A N 1
ATOM 1338 C CA . PRO A 1 181 ? 19.640 13.188 1.733 1.00 77.62 181 PRO A CA 1
ATOM 1339 C C . PRO A 1 181 ? 18.562 13.821 0.840 1.00 77.62 181 PRO A C 1
ATOM 1341 O O . PRO A 1 181 ? 17.773 13.094 0.224 1.00 77.62 181 PRO A O 1
ATOM 1344 N N . PRO A 1 182 ? 18.513 15.162 0.758 1.00 79.75 182 PRO A N 1
ATOM 1345 C CA . PRO A 1 182 ? 17.588 15.828 -0.141 1.00 79.75 182 PRO A CA 1
ATOM 1346 C C . PRO A 1 182 ? 17.838 15.368 -1.577 1.00 79.75 182 PRO A C 1
ATOM 1348 O O . PRO A 1 182 ? 18.972 15.074 -1.963 1.00 79.75 182 PRO A O 1
ATOM 1351 N N . THR A 1 183 ? 16.768 15.330 -2.366 1.00 81.25 183 THR A N 1
ATOM 1352 C CA . THR A 1 183 ? 16.833 15.012 -3.790 1.00 81.25 183 THR A CA 1
ATOM 1353 C C . THR A 1 183 ? 17.879 15.905 -4.467 1.00 81.25 183 THR A C 1
ATOM 1355 O O . THR A 1 183 ? 17.792 17.132 -4.343 1.00 81.25 183 THR A O 1
ATOM 1358 N N . PRO A 1 184 ? 18.881 15.337 -5.159 1.00 83.12 184 PRO A N 1
ATOM 1359 C CA . PRO A 1 184 ? 19.920 16.140 -5.783 1.00 83.12 184 PRO A CA 1
ATOM 1360 C C . PRO A 1 184 ? 19.338 16.969 -6.932 1.00 83.12 184 PRO A C 1
ATOM 1362 O O . PRO A 1 184 ? 18.355 16.589 -7.564 1.00 83.12 184 PRO A O 1
ATOM 1365 N N . SER A 1 185 ? 19.959 18.110 -7.225 1.00 80.81 185 SER A N 1
ATOM 1366 C CA . SER A 1 185 ? 19.547 18.972 -8.340 1.00 80.81 185 SER A CA 1
ATOM 1367 C C . SER A 1 185 ? 19.970 18.428 -9.707 1.00 80.81 185 SER A C 1
ATOM 1369 O O . SER A 1 185 ? 19.380 18.800 -10.718 1.00 80.81 185 SER A O 1
ATOM 1371 N N . GLN A 1 186 ? 20.988 17.562 -9.751 1.00 76.31 186 GLN A N 1
ATOM 1372 C CA . GLN A 1 186 ? 21.514 16.933 -10.963 1.00 76.31 186 GLN A CA 1
ATOM 1373 C C . GLN A 1 186 ? 21.973 15.496 -10.686 1.00 76.31 186 GLN A C 1
ATOM 1375 O O . GLN A 1 186 ? 22.311 15.145 -9.556 1.00 76.31 186 GLN A O 1
ATOM 1380 N N . GLY A 1 187 ? 22.028 14.672 -11.734 1.00 72.88 187 GLY A N 1
ATOM 1381 C CA . GLY A 1 187 ? 22.533 13.299 -11.656 1.00 72.88 187 GLY A CA 1
ATOM 1382 C C . GLY A 1 187 ? 21.505 12.276 -11.161 1.00 72.88 187 GLY A C 1
ATOM 1383 O O . GLY A 1 187 ? 20.294 12.432 -11.347 1.00 72.88 187 GLY A O 1
ATOM 1384 N N . TYR A 1 188 ? 21.991 11.175 -10.585 1.00 67.00 188 TYR A N 1
ATOM 1385 C CA . TYR A 1 188 ? 21.152 10.070 -10.112 1.00 67.00 188 TYR A CA 1
ATOM 1386 C C . TYR A 1 188 ? 20.264 10.515 -8.940 1.00 67.00 188 TYR A C 1
ATOM 1388 O O . TYR A 1 188 ? 20.751 11.117 -7.990 1.00 67.00 188 TYR A O 1
ATOM 1396 N N . GLY A 1 189 ? 18.959 10.242 -9.020 1.00 73.31 189 GLY A N 1
ATOM 1397 C CA . GLY A 1 189 ? 17.969 10.680 -8.029 1.00 73.31 189 GLY A CA 1
ATOM 1398 C C . GLY A 1 189 ? 17.396 12.088 -8.240 1.00 73.31 189 GLY A C 1
ATOM 1399 O O . GLY A 1 189 ? 16.393 12.402 -7.618 1.00 73.31 189 GLY A O 1
ATOM 1400 N N . ALA A 1 190 ? 17.967 12.922 -9.119 1.00 84.50 190 ALA A N 1
ATOM 1401 C CA . ALA A 1 190 ? 17.386 14.225 -9.471 1.00 84.50 190 ALA A CA 1
ATOM 1402 C C . ALA A 1 190 ? 16.102 14.069 -10.297 1.00 84.50 190 ALA A C 1
ATOM 1404 O O . ALA A 1 190 ? 15.950 13.049 -10.965 1.00 84.50 190 ALA A O 1
ATOM 1405 N N . GLY A 1 191 ? 15.225 15.078 -10.307 1.00 86.06 191 GLY A N 1
ATOM 1406 C CA . GLY A 1 191 ? 14.037 15.098 -11.171 1.00 86.06 191 GLY A CA 1
ATOM 1407 C C . GLY A 1 191 ? 14.365 14.959 -12.672 1.00 86.06 191 GLY A C 1
ATOM 1408 O O . GLY A 1 191 ? 15.523 15.137 -13.064 1.00 86.06 191 GLY A O 1
ATOM 1409 N N . PRO A 1 192 ? 13.371 14.619 -13.515 1.00 88.19 192 PRO A N 1
ATOM 1410 C CA . PRO A 1 192 ? 13.571 14.521 -14.958 1.00 88.19 192 PRO A CA 1
ATOM 1411 C C . PRO A 1 192 ? 13.953 15.886 -15.549 1.00 88.19 192 PRO A C 1
ATOM 1413 O O . PRO A 1 192 ? 13.465 16.928 -15.109 1.00 88.19 192 PRO A O 1
ATOM 1416 N N . GLY A 1 193 ? 14.835 15.871 -16.546 1.00 87.69 193 GLY A N 1
ATOM 1417 C CA . GLY A 1 193 ? 15.328 17.055 -17.245 1.00 87.69 193 GLY A CA 1
ATOM 1418 C C . GLY A 1 193 ? 16.852 17.040 -17.422 1.00 87.69 193 GLY A C 1
ATOM 1419 O O . GLY A 1 193 ? 17.542 16.192 -16.847 1.00 87.69 193 GLY A O 1
ATOM 1420 N N . PRO A 1 194 ? 17.404 17.979 -18.211 1.00 88.12 194 PRO A N 1
ATOM 1421 C CA . PRO A 1 194 ? 16.734 19.141 -18.806 1.00 88.12 194 PRO A CA 1
ATOM 1422 C C . PRO A 1 194 ? 16.074 18.885 -20.173 1.00 88.12 194 PRO A C 1
ATOM 1424 O O . PRO A 1 194 ? 15.491 19.811 -20.735 1.00 88.12 194 PRO A O 1
ATOM 1427 N N . PHE A 1 195 ? 16.186 17.683 -20.740 1.00 89.75 195 PHE A N 1
ATOM 1428 C CA . PHE A 1 195 ? 15.667 17.399 -22.077 1.00 89.75 195 PHE A CA 1
ATOM 1429 C C . PHE A 1 195 ? 14.177 17.054 -22.028 1.00 89.75 195 PHE A C 1
ATOM 1431 O O . PHE A 1 195 ? 13.725 16.354 -21.121 1.00 89.75 195 PHE A O 1
ATOM 1438 N N . LEU A 1 196 ? 13.421 17.527 -23.021 1.00 92.69 196 LEU A N 1
ATOM 1439 C CA . LEU A 1 196 ? 12.092 16.981 -23.298 1.00 92.69 196 LEU A CA 1
ATOM 1440 C C . LEU A 1 196 ? 12.238 15.573 -23.878 1.00 92.69 196 LEU A C 1
ATOM 1442 O O . LEU A 1 196 ? 13.305 15.216 -24.382 1.00 92.69 196 LEU A O 1
ATOM 1446 N N . THR A 1 197 ? 11.168 14.790 -23.828 1.00 94.38 197 THR A N 1
ATOM 1447 C CA . THR A 1 197 ? 11.151 13.419 -24.336 1.00 94.38 197 THR A CA 1
ATOM 1448 C C . THR A 1 197 ? 10.150 13.257 -25.472 1.00 94.38 197 THR A C 1
ATOM 1450 O O . THR A 1 197 ? 9.135 13.951 -25.538 1.00 94.38 197 THR A O 1
ATOM 1453 N N . GLN A 1 198 ? 10.446 12.341 -26.390 1.00 95.06 198 GLN A N 1
ATOM 1454 C CA . GLN A 1 198 ? 9.526 11.910 -27.436 1.00 95.06 198 GLN A CA 1
ATOM 1455 C C . GLN A 1 198 ? 9.607 10.395 -27.582 1.00 95.06 198 GLN A C 1
ATOM 1457 O O . GLN A 1 198 ? 10.701 9.842 -27.636 1.00 95.06 198 GLN A O 1
ATOM 1462 N N . THR A 1 199 ? 8.463 9.731 -27.703 1.00 96.06 199 THR A N 1
ATOM 1463 C CA . THR A 1 199 ? 8.404 8.271 -27.802 1.00 96.06 199 THR A CA 1
ATOM 1464 C C . THR A 1 199 ? 8.017 7.823 -29.207 1.00 96.06 199 THR A C 1
ATOM 1466 O O . THR A 1 199 ? 7.151 8.415 -29.851 1.00 96.06 199 THR A O 1
ATOM 1469 N N . THR A 1 200 ? 8.657 6.760 -29.682 1.00 95.94 200 THR A N 1
ATOM 1470 C CA . THR A 1 200 ? 8.341 6.075 -30.940 1.00 95.94 200 THR A CA 1
ATOM 1471 C C . THR A 1 200 ? 8.340 4.572 -30.716 1.00 95.94 200 THR A C 1
ATOM 1473 O O . THR A 1 200 ? 9.229 4.066 -30.036 1.00 95.94 200 THR A O 1
ATOM 1476 N N . THR A 1 201 ? 7.416 3.847 -31.336 1.00 94.50 201 THR A N 1
ATOM 1477 C CA . THR A 1 201 ? 7.390 2.380 -31.279 1.00 94.50 201 THR A CA 1
ATOM 1478 C C . THR A 1 201 ? 7.875 1.801 -32.599 1.00 94.50 201 THR A C 1
ATOM 1480 O O . THR A 1 201 ? 7.430 2.217 -33.668 1.00 94.50 201 THR A O 1
ATOM 1483 N N . LEU A 1 202 ? 8.796 0.849 -32.512 1.00 93.69 202 LEU A N 1
ATOM 1484 C CA . LEU A 1 202 ? 9.330 0.075 -33.626 1.00 93.69 202 LEU A CA 1
ATOM 1485 C C . LEU A 1 202 ? 8.965 -1.398 -33.422 1.00 93.69 202 LEU A C 1
ATOM 1487 O O . LEU A 1 202 ? 8.738 -1.816 -32.289 1.00 93.69 202 LEU A O 1
ATOM 1491 N N . SER A 1 203 ? 8.946 -2.185 -34.494 1.00 91.75 203 SER A N 1
ATOM 1492 C CA . SER A 1 203 ? 8.840 -3.643 -34.410 1.00 91.75 203 SER A CA 1
ATOM 1493 C C . SER A 1 203 ? 10.090 -4.319 -34.962 1.00 91.75 203 SER A C 1
ATOM 1495 O O . SER A 1 203 ? 10.767 -3.778 -35.843 1.00 91.75 203 SER A O 1
ATOM 1497 N N . TYR A 1 204 ? 10.410 -5.500 -34.439 1.00 86.62 204 TYR A N 1
ATOM 1498 C CA . TYR A 1 204 ? 11.475 -6.355 -34.959 1.00 86.62 204 TYR A CA 1
ATOM 1499 C C . TYR A 1 204 ? 10.920 -7.691 -35.454 1.00 86.62 204 TYR A C 1
ATOM 1501 O O . TYR A 1 204 ? 9.856 -8.140 -35.044 1.00 86.62 204 TYR A O 1
ATOM 1509 N N . ALA A 1 205 ? 11.642 -8.341 -36.365 1.00 89.94 205 ALA A N 1
ATOM 1510 C CA . ALA A 1 205 ? 11.241 -9.653 -36.855 1.00 89.94 205 ALA A CA 1
ATOM 1511 C C . ALA A 1 205 ? 11.565 -10.727 -35.806 1.00 89.94 205 ALA A C 1
ATOM 1513 O O . ALA A 1 205 ? 12.736 -10.935 -35.477 1.00 89.94 205 ALA A O 1
ATOM 1514 N N . MET A 1 206 ? 10.540 -11.423 -35.308 1.00 88.38 206 MET A N 1
ATOM 1515 C CA . MET A 1 206 ? 10.733 -12.596 -34.458 1.00 88.38 206 MET A CA 1
ATOM 1516 C C . MET A 1 206 ? 11.217 -13.786 -35.299 1.00 88.38 206 MET A C 1
ATOM 1518 O O . MET A 1 206 ? 10.647 -14.061 -36.359 1.00 88.38 206 MET A O 1
ATOM 1522 N N . PRO A 1 207 ? 12.249 -14.523 -34.854 1.00 90.56 207 PRO A N 1
ATOM 1523 C CA . PRO A 1 207 ? 12.617 -15.782 -35.487 1.00 90.56 207 PRO A CA 1
ATOM 1524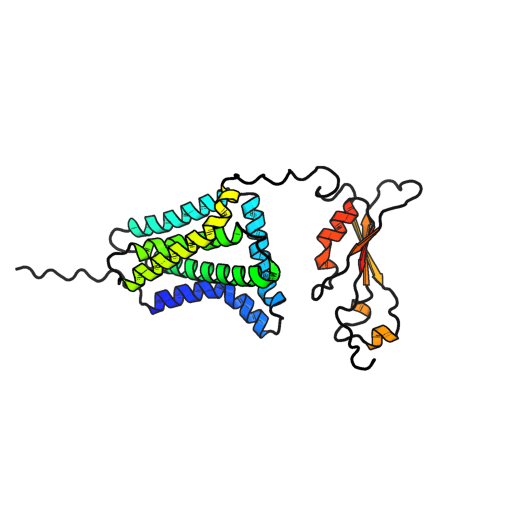 C C . PRO A 1 207 ? 11.454 -16.785 -35.446 1.00 90.56 207 PRO A C 1
ATOM 1526 O O . PRO A 1 207 ? 10.851 -16.976 -34.394 1.00 90.56 207 PRO A O 1
ATOM 1529 N N . ALA A 1 208 ? 11.180 -17.468 -36.563 1.00 88.56 208 ALA A N 1
ATOM 1530 C CA . ALA A 1 208 ? 10.032 -18.380 -36.686 1.00 88.56 208 ALA A CA 1
ATOM 1531 C C . ALA A 1 208 ? 9.986 -19.452 -35.580 1.00 88.56 208 ALA A C 1
ATOM 1533 O O . ALA A 1 208 ? 8.953 -19.648 -34.958 1.00 88.56 208 ALA A O 1
ATOM 1534 N N . HIS A 1 209 ? 11.137 -20.040 -35.244 1.00 86.62 209 HIS A N 1
ATOM 1535 C CA . HIS A 1 209 ? 11.241 -21.057 -34.193 1.00 86.62 209 HIS A CA 1
ATOM 1536 C C . HIS A 1 209 ? 10.936 -20.546 -32.774 1.00 86.62 209 HIS A C 1
ATOM 1538 O O . HIS A 1 209 ? 10.780 -21.362 -31.878 1.00 86.62 209 HIS A O 1
ATOM 1544 N N . VAL A 1 210 ? 10.916 -19.227 -32.541 1.00 86.81 210 VAL A N 1
ATOM 1545 C CA . VAL A 1 210 ? 10.478 -18.629 -31.266 1.00 86.81 210 VAL A CA 1
ATOM 1546 C C . VAL A 1 210 ? 8.984 -18.327 -31.316 1.00 86.81 210 VAL A C 1
ATOM 1548 O O . VAL A 1 210 ? 8.296 -18.529 -30.322 1.00 86.81 210 VAL A O 1
ATOM 1551 N N . ALA A 1 211 ? 8.479 -17.894 -32.476 1.00 87.62 211 ALA A N 1
ATOM 1552 C CA . ALA A 1 211 ? 7.054 -17.651 -32.684 1.00 87.62 211 ALA A CA 1
ATOM 1553 C C . ALA A 1 211 ? 6.218 -18.926 -32.474 1.00 87.62 211 ALA A C 1
ATOM 1555 O O . ALA A 1 211 ? 5.140 -18.856 -31.895 1.00 87.62 211 ALA A O 1
ATOM 1556 N N . ASP A 1 212 ? 6.752 -20.083 -32.875 1.00 88.62 212 ASP A N 1
ATOM 1557 C CA . ASP A 1 212 ? 6.109 -21.391 -32.691 1.00 88.62 212 ASP A CA 1
ATOM 1558 C C . ASP A 1 212 ? 5.982 -21.813 -31.211 1.00 88.62 212 ASP A C 1
ATOM 1560 O O . ASP A 1 212 ? 5.211 -22.716 -30.900 1.00 88.62 212 ASP A O 1
ATOM 1564 N N . LEU A 1 213 ? 6.726 -21.173 -30.298 1.00 87.44 213 LEU A N 1
ATOM 1565 C CA . LEU A 1 213 ? 6.760 -21.496 -28.862 1.00 87.44 213 LEU A CA 1
ATOM 1566 C C . LEU A 1 213 ? 5.923 -20.534 -28.008 1.00 87.44 213 LEU A C 1
ATOM 1568 O O . LEU A 1 213 ? 5.906 -20.662 -26.781 1.00 87.44 213 LEU A O 1
ATOM 1572 N N . LEU A 1 214 ? 5.280 -19.538 -28.625 1.00 85.69 214 LEU A N 1
ATOM 1573 C CA . LEU A 1 214 ? 4.460 -18.567 -27.908 1.00 85.69 214 LEU A CA 1
ATOM 1574 C C . LEU A 1 214 ? 3.199 -19.225 -27.351 1.00 85.69 214 LEU A C 1
ATOM 1576 O O . LEU A 1 214 ? 2.541 -20.030 -28.010 1.00 85.69 214 LEU A O 1
ATOM 1580 N N . VAL A 1 215 ? 2.831 -18.816 -26.141 1.00 81.69 215 VAL A N 1
ATOM 1581 C CA . VAL A 1 215 ? 1.624 -19.275 -25.455 1.00 81.69 215 VAL A CA 1
ATOM 1582 C C . VAL A 1 215 ? 0.811 -18.050 -25.095 1.00 81.69 215 VAL A C 1
ATOM 1584 O O . VAL A 1 215 ? 1.304 -17.183 -24.382 1.00 81.69 215 VAL A O 1
ATOM 1587 N N . GLU A 1 216 ? -0.423 -17.978 -25.593 1.00 82.25 216 GLU A N 1
ATOM 1588 C CA . GLU A 1 216 ? -1.401 -16.914 -25.296 1.00 82.25 216 GLU A CA 1
ATOM 1589 C C . GLU A 1 216 ? -1.014 -15.479 -25.729 1.00 82.25 216 GLU A C 1
ATOM 1591 O O . GLU A 1 216 ? -1.896 -14.628 -25.813 1.00 82.25 216 GLU A O 1
ATOM 1596 N N . GLU A 1 217 ? 0.249 -15.214 -26.075 1.00 83.75 217 GLU A N 1
ATOM 1597 C CA . GLU A 1 217 ? 0.766 -13.934 -26.579 1.00 83.75 217 GLU A CA 1
ATOM 1598 C C . GLU A 1 217 ? 0.911 -13.951 -28.116 1.00 83.75 217 GLU A C 1
ATOM 1600 O O . GLU A 1 217 ? 1.293 -14.964 -28.710 1.00 83.75 217 GLU A O 1
ATOM 1605 N N . SER A 1 218 ? 0.636 -12.824 -28.785 1.00 86.81 218 SER A N 1
ATOM 1606 C CA . SER A 1 218 ? 0.829 -12.687 -30.240 1.00 86.81 218 SER A CA 1
ATOM 1607 C C . SER A 1 218 ? 2.196 -12.101 -30.593 1.00 86.81 218 SER A C 1
ATOM 1609 O O . SER A 1 218 ? 2.724 -11.257 -29.868 1.00 86.81 218 SER A O 1
ATOM 1611 N N . VAL A 1 219 ? 2.759 -12.487 -31.747 1.00 87.44 219 VAL A N 1
ATOM 1612 C CA . VAL A 1 219 ? 4.052 -11.966 -32.237 1.00 87.44 219 VAL A CA 1
ATOM 1613 C C . VAL A 1 219 ? 4.042 -10.438 -32.292 1.00 87.44 219 VAL A C 1
ATOM 1615 O O . VAL A 1 219 ? 5.027 -9.801 -31.928 1.00 87.44 219 VAL A O 1
ATOM 1618 N N . GLU A 1 220 ? 2.935 -9.830 -32.714 1.00 87.25 220 GLU A N 1
ATOM 1619 C CA . GLU A 1 220 ? 2.777 -8.380 -32.813 1.00 87.25 220 GLU A CA 1
ATOM 1620 C C . GLU A 1 220 ? 2.907 -7.669 -31.460 1.00 87.25 220 GLU A C 1
ATOM 1622 O O . GLU A 1 220 ? 3.406 -6.545 -31.411 1.00 87.25 220 GLU A O 1
ATOM 1627 N N . GLU A 1 221 ? 2.492 -8.311 -30.369 1.00 84.38 221 GLU A N 1
ATOM 1628 C CA . GLU A 1 221 ? 2.590 -7.762 -29.015 1.00 84.38 221 GLU A CA 1
ATOM 1629 C C . GLU A 1 221 ? 4.014 -7.890 -28.465 1.00 84.38 221 GLU A C 1
ATOM 1631 O O . GLU A 1 221 ? 4.551 -6.938 -27.899 1.00 84.38 221 GLU A O 1
ATOM 1636 N N . VAL A 1 222 ? 4.662 -9.037 -28.684 1.00 86.88 222 VAL A N 1
ATOM 1637 C CA . VAL A 1 222 ? 5.974 -9.360 -28.095 1.00 86.88 222 VAL A CA 1
ATOM 1638 C C . VAL A 1 222 ? 7.175 -8.935 -28.946 1.00 86.88 222 VAL A C 1
ATOM 1640 O O . VAL A 1 222 ? 8.317 -9.209 -28.583 1.00 86.88 222 VAL A O 1
ATOM 1643 N N . THR A 1 223 ? 6.952 -8.264 -30.079 1.00 89.00 223 THR A N 1
ATOM 1644 C CA . THR A 1 223 ? 8.021 -7.777 -30.977 1.00 89.00 223 THR A CA 1
ATOM 1645 C C . THR A 1 223 ? 8.192 -6.264 -30.986 1.00 89.00 223 THR A C 1
ATOM 1647 O O . THR A 1 223 ? 8.777 -5.697 -31.913 1.00 89.00 223 THR A O 1
ATOM 1650 N N . LEU A 1 224 ? 7.702 -5.585 -29.954 1.00 91.19 224 LEU A N 1
ATOM 1651 C CA . LEU A 1 224 ? 7.735 -4.131 -29.876 1.00 91.19 224 LEU A CA 1
ATOM 1652 C C . LEU A 1 224 ? 8.990 -3.622 -29.160 1.00 91.19 224 LEU A C 1
ATOM 1654 O O . LEU A 1 224 ? 9.401 -4.118 -28.113 1.00 91.19 224 LEU A O 1
ATOM 1658 N N . LEU A 1 225 ? 9.579 -2.575 -29.732 1.00 93.88 225 LEU A N 1
ATOM 1659 C CA . LEU A 1 225 ? 10.613 -1.749 -29.123 1.00 93.88 225 LEU A CA 1
ATOM 1660 C C . LEU A 1 225 ? 10.057 -0.337 -28.977 1.00 93.88 225 LEU A C 1
ATOM 1662 O O . LEU A 1 225 ? 9.954 0.409 -29.954 1.00 93.88 225 LEU A O 1
ATOM 1666 N N . THR A 1 226 ? 9.699 0.048 -27.759 1.00 95.25 226 THR A N 1
ATOM 1667 C CA . THR A 1 226 ? 9.261 1.416 -27.474 1.00 95.25 226 THR A CA 1
ATOM 1668 C C . THR A 1 226 ? 10.477 2.246 -27.093 1.00 95.25 226 THR A C 1
ATOM 1670 O O . THR A 1 226 ? 11.081 2.046 -26.042 1.00 95.25 226 THR A O 1
ATO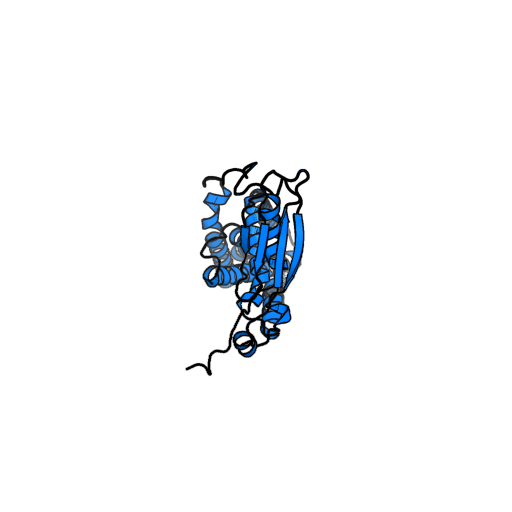M 1673 N N . VAL A 1 227 ? 10.862 3.162 -27.977 1.00 96.38 227 VAL A N 1
ATOM 1674 C CA . VAL A 1 227 ? 12.042 4.013 -27.826 1.00 96.38 227 VAL A CA 1
ATOM 1675 C C . VAL A 1 227 ? 11.628 5.399 -27.355 1.00 96.38 227 VAL A C 1
ATOM 1677 O O . VAL A 1 227 ? 10.873 6.085 -28.041 1.00 96.38 227 VAL A O 1
ATOM 1680 N N . THR A 1 228 ? 12.164 5.825 -26.218 1.00 96.50 228 THR A N 1
ATOM 1681 C CA . THR A 1 228 ? 12.015 7.175 -25.678 1.00 96.50 228 THR A CA 1
ATOM 1682 C C . THR A 1 228 ? 13.304 7.956 -25.927 1.00 96.50 228 THR A C 1
ATOM 1684 O O . THR A 1 228 ? 14.382 7.606 -25.437 1.00 96.50 228 THR A O 1
ATOM 1687 N N . TRP A 1 229 ? 13.183 9.015 -26.722 1.00 94.06 229 TRP A N 1
ATOM 1688 C CA . TRP A 1 229 ? 14.271 9.864 -27.187 1.00 94.06 229 TRP A CA 1
ATOM 1689 C C . TRP A 1 229 ? 14.369 11.150 -26.361 1.00 94.06 229 TRP A C 1
ATOM 1691 O O . TRP A 1 229 ? 13.337 11.768 -26.090 1.00 94.06 229 TRP A O 1
ATOM 1701 N N . PRO A 1 230 ? 15.585 11.618 -26.036 1.00 92.50 230 PRO A N 1
ATOM 1702 C CA . PRO A 1 230 ? 15.814 12.988 -25.604 1.00 92.50 230 PRO A CA 1
ATOM 1703 C C . PRO A 1 230 ? 15.705 13.941 -26.796 1.00 92.50 230 PRO A C 1
ATOM 1705 O O . PRO A 1 230 ? 16.335 13.737 -27.834 1.00 92.50 230 PRO A O 1
ATOM 1708 N N . VAL A 1 231 ? 14.956 15.026 -26.632 1.00 90.56 231 VAL A N 1
ATOM 1709 C CA . VAL A 1 231 ? 14.848 16.095 -27.627 1.00 90.56 231 VAL A CA 1
ATOM 1710 C C . VAL A 1 231 ? 15.954 17.119 -27.378 1.00 90.56 231 VAL A C 1
ATOM 1712 O O . VAL A 1 231 ? 15.918 17.880 -26.408 1.00 90.56 231 VAL A O 1
ATOM 1715 N N . TYR A 1 232 ? 16.941 17.152 -28.272 1.00 83.88 232 TYR A N 1
ATOM 1716 C CA . TYR A 1 232 ? 18.012 18.148 -28.259 1.00 83.88 232 TYR A CA 1
ATOM 1717 C C . TYR A 1 232 ? 17.601 19.390 -29.059 1.00 83.88 232 TYR A C 1
ATOM 1719 O O . TYR A 1 232 ? 17.196 19.288 -30.213 1.00 83.88 232 TYR A O 1
ATOM 1727 N N . THR A 1 233 ? 17.735 20.580 -28.468 1.00 78.19 233 THR A N 1
ATOM 1728 C CA . THR A 1 233 ? 17.498 21.862 -29.165 1.00 78.19 233 THR A CA 1
ATOM 1729 C C . THR A 1 233 ? 18.663 22.275 -30.064 1.00 78.19 233 THR A C 1
ATOM 1731 O O . THR A 1 233 ? 18.486 23.062 -30.990 1.00 78.19 233 THR A O 1
ATOM 1734 N N . VAL A 1 234 ? 19.853 21.741 -29.794 1.00 74.81 234 VAL A N 1
ATOM 1735 C CA . VAL A 1 234 ? 21.057 21.888 -30.609 1.00 74.81 234 VAL A CA 1
ATOM 1736 C C . VAL A 1 234 ? 21.665 20.504 -30.733 1.00 74.81 234 VAL A C 1
ATOM 1738 O O . VAL A 1 234 ? 21.926 19.870 -29.714 1.00 74.81 234 VAL A O 1
ATOM 1741 N N . GLU A 1 235 ? 21.871 20.036 -31.959 1.00 68.50 235 GLU A N 1
ATOM 1742 C CA . GLU A 1 235 ? 22.459 18.724 -32.215 1.00 68.50 235 GLU A CA 1
ATOM 1743 C C . GLU A 1 235 ? 23.923 18.711 -31.732 1.00 68.50 235 GLU A C 1
ATOM 1745 O O . GLU A 1 235 ? 24.749 19.472 -32.252 1.00 68.50 235 GLU A O 1
ATOM 1750 N N . PRO A 1 236 ? 24.274 17.920 -30.699 1.00 62.72 236 PRO A N 1
ATOM 1751 C CA . PRO A 1 236 ? 25.642 17.886 -30.205 1.00 62.72 236 PRO A CA 1
ATOM 1752 C C . PRO A 1 236 ? 26.582 17.268 -31.259 1.00 62.72 236 PRO A C 1
ATOM 1754 O O . PRO A 1 236 ? 26.262 16.222 -31.833 1.00 62.72 236 PRO A O 1
ATOM 1757 N N . PRO A 1 237 ? 27.767 17.860 -31.511 1.00 58.34 237 PRO A N 1
ATOM 1758 C CA . PRO A 1 237 ? 28.707 17.338 -32.499 1.00 58.34 237 PRO A CA 1
ATOM 1759 C C . PRO A 1 237 ? 29.142 15.903 -32.164 1.00 58.34 237 PRO A C 1
ATOM 1761 O O . PRO A 1 237 ? 29.678 15.650 -31.086 1.00 58.34 237 PRO A O 1
ATOM 1764 N N . GLY A 1 238 ? 28.954 14.966 -33.099 1.00 65.44 238 GLY A N 1
ATOM 1765 C CA . GLY A 1 238 ? 29.441 13.584 -32.967 1.00 65.44 238 GLY A CA 1
ATOM 1766 C C . GLY A 1 238 ? 28.601 12.669 -32.066 1.00 65.44 238 GLY A C 1
ATOM 1767 O O . GLY A 1 238 ? 29.166 11.762 -31.458 1.00 65.44 238 GLY A O 1
ATOM 1768 N N . LEU A 1 239 ? 27.288 12.920 -31.984 1.00 66.25 239 LEU A N 1
ATOM 1769 C CA . LEU A 1 239 ? 26.260 12.260 -31.164 1.00 66.25 239 LEU A CA 1
ATOM 1770 C C . LEU A 1 239 ? 26.575 10.801 -30.759 1.00 66.25 239 LEU A C 1
ATOM 1772 O O . LEU A 1 239 ? 26.244 9.837 -31.448 1.00 66.25 239 LEU A O 1
ATOM 1776 N N . ARG A 1 240 ? 27.205 10.641 -29.591 1.00 76.44 240 ARG A N 1
ATOM 1777 C CA . ARG A 1 240 ? 27.270 9.381 -28.842 1.00 76.44 240 ARG A CA 1
ATOM 1778 C C . ARG A 1 240 ? 26.462 9.580 -27.575 1.00 76.44 240 ARG A C 1
ATOM 1780 O O . ARG A 1 240 ? 26.927 10.219 -26.635 1.00 76.44 240 ARG A O 1
ATOM 1787 N N . VAL A 1 241 ? 25.241 9.071 -27.588 1.00 83.94 241 VAL A N 1
ATOM 1788 C CA . VAL A 1 241 ? 24.307 9.164 -26.465 1.00 83.94 241 VAL A CA 1
ATOM 1789 C C . VAL A 1 241 ? 24.271 7.830 -25.721 1.00 83.94 241 VAL A C 1
ATOM 1791 O O . VAL A 1 241 ? 24.390 6.781 -26.362 1.00 83.94 241 VAL A O 1
ATOM 1794 N N . PRO A 1 242 ? 24.150 7.825 -24.384 1.00 89.56 242 PRO A N 1
ATOM 1795 C CA . PRO A 1 242 ? 23.985 6.584 -23.642 1.00 89.56 242 PRO A CA 1
ATOM 1796 C C . PRO A 1 242 ? 22.688 5.877 -24.049 1.00 89.56 242 PRO A C 1
ATOM 1798 O O . PRO A 1 242 ? 21.660 6.529 -24.235 1.00 89.56 242 PRO A O 1
ATOM 1801 N N . LEU A 1 243 ? 22.739 4.549 -24.142 1.00 92.94 243 LEU A N 1
ATOM 1802 C CA . LEU A 1 243 ? 21.584 3.691 -24.392 1.00 92.94 243 LEU A CA 1
ATOM 1803 C C . LEU A 1 243 ? 21.182 2.987 -23.091 1.00 92.94 243 LEU A C 1
ATOM 1805 O O . LEU A 1 243 ? 22.014 2.331 -22.464 1.00 92.94 243 LEU A O 1
ATOM 1809 N N . GLY A 1 244 ? 19.920 3.116 -22.695 1.00 94.19 244 GLY A N 1
ATOM 1810 C CA . GLY A 1 244 ? 19.298 2.318 -21.642 1.00 94.19 244 GLY A CA 1
ATOM 1811 C C . GLY A 1 244 ? 18.368 1.270 -22.246 1.00 94.19 244 GLY A C 1
ATOM 1812 O O . GLY A 1 244 ? 17.585 1.593 -23.134 1.00 94.19 244 GLY A O 1
ATOM 1813 N N . LEU A 1 245 ? 18.437 0.032 -21.760 1.00 94.81 245 LEU A N 1
ATOM 1814 C CA . LEU A 1 245 ? 17.473 -1.019 -22.090 1.00 94.81 245 LEU A CA 1
ATOM 1815 C C . LEU A 1 245 ? 16.625 -1.311 -20.853 1.00 94.81 245 LEU A C 1
ATOM 1817 O O . LEU A 1 245 ? 17.172 -1.528 -19.771 1.00 94.81 245 LEU A O 1
ATOM 1821 N N . VAL A 1 246 ? 15.307 -1.302 -21.018 1.00 93.69 246 VAL A N 1
ATOM 1822 C CA . VAL A 1 246 ? 14.339 -1.658 -19.980 1.00 93.69 246 VAL A CA 1
ATOM 1823 C C . VAL A 1 246 ? 13.633 -2.931 -20.420 1.00 93.69 246 VAL A C 1
ATOM 1825 O O . VAL A 1 246 ? 13.097 -2.997 -21.523 1.00 93.69 246 VAL A O 1
ATOM 1828 N N . PHE A 1 247 ? 13.663 -3.932 -19.551 1.00 90.81 247 PHE A N 1
ATOM 1829 C CA . PHE A 1 247 ? 13.027 -5.229 -19.747 1.00 90.81 247 PHE A CA 1
ATOM 1830 C C . PHE A 1 247 ? 11.882 -5.356 -18.750 1.00 90.81 247 PHE A C 1
ATOM 1832 O O . PHE A 1 247 ? 12.035 -4.946 -17.593 1.00 90.81 247 PHE A O 1
ATOM 1839 N N . HIS A 1 248 ? 10.754 -5.905 -19.190 1.00 85.75 248 HIS A N 1
ATOM 1840 C CA . HIS A 1 248 ? 9.619 -6.083 -18.304 1.00 85.75 248 HIS A CA 1
ATOM 1841 C C . HIS A 1 248 ? 9.778 -7.278 -17.364 1.00 85.75 248 HIS A C 1
ATOM 1843 O O . HIS A 1 248 ? 10.503 -8.233 -17.620 1.00 85.75 248 HIS A O 1
ATOM 1849 N N . GLY A 1 249 ? 9.082 -7.223 -16.233 1.00 78.81 249 GLY A N 1
ATOM 1850 C CA . GLY A 1 249 ? 8.907 -8.387 -15.373 1.00 78.81 249 GLY A CA 1
ATOM 1851 C C . GLY A 1 249 ? 7.825 -9.319 -15.918 1.00 78.81 249 GLY A C 1
ATOM 1852 O O . GLY A 1 249 ? 7.074 -8.971 -16.831 1.00 78.81 249 GLY A O 1
ATOM 1853 N N . TYR A 1 250 ? 7.709 -10.497 -15.310 1.00 69.19 250 TYR A N 1
ATOM 1854 C CA . TYR A 1 250 ? 6.554 -11.365 -15.524 1.00 69.19 250 TYR A CA 1
ATOM 1855 C C . TYR A 1 250 ? 5.265 -10.640 -15.095 1.00 69.19 250 TYR A C 1
ATOM 1857 O O . TYR A 1 250 ? 5.213 -10.105 -13.986 1.00 69.19 250 TYR A O 1
ATOM 1865 N N . GLY A 1 251 ? 4.245 -10.623 -15.959 1.00 66.50 251 GLY A N 1
ATOM 1866 C CA . GLY A 1 251 ? 2.918 -10.059 -15.662 1.00 66.50 251 GLY A CA 1
ATOM 1867 C C . GLY A 1 251 ? 2.748 -8.547 -15.876 1.00 66.50 251 GLY A C 1
ATOM 1868 O O . GLY A 1 251 ? 1.655 -8.037 -15.657 1.00 66.50 251 GLY A O 1
ATOM 1869 N N . ALA A 1 252 ? 3.780 -7.824 -16.327 1.00 71.44 252 ALA A N 1
ATOM 1870 C CA . ALA A 1 252 ? 3.680 -6.395 -16.656 1.00 71.44 252 ALA A CA 1
ATOM 1871 C C . ALA A 1 252 ? 4.390 -6.058 -17.983 1.00 71.44 252 ALA A C 1
ATOM 1873 O O . ALA A 1 252 ? 5.348 -5.295 -17.976 1.00 71.44 252 ALA A O 1
ATOM 1874 N N . PRO A 1 253 ? 3.992 -6.644 -19.129 1.00 79.75 253 PRO A N 1
ATOM 1875 C CA . PRO A 1 253 ? 4.728 -6.508 -20.391 1.00 79.75 253 PRO A CA 1
ATOM 1876 C C . PRO A 1 253 ? 4.536 -5.154 -21.093 1.00 79.75 253 PRO A C 1
ATOM 1878 O O . PRO A 1 253 ? 5.190 -4.874 -22.101 1.00 79.75 253 PRO A O 1
ATOM 1881 N N . SER A 1 254 ? 3.620 -4.313 -20.604 1.00 84.12 254 SER A N 1
ATOM 1882 C CA . SER A 1 254 ? 3.237 -3.093 -21.303 1.00 84.12 254 SER A CA 1
ATOM 1883 C C . SER A 1 254 ? 4.298 -1.999 -21.144 1.00 84.12 254 SER A C 1
ATOM 1885 O O . SER A 1 254 ? 4.657 -1.652 -20.016 1.00 84.12 254 SER A O 1
ATOM 1887 N N . PRO A 1 255 ? 4.721 -1.332 -22.238 1.00 85.81 255 PRO A N 1
ATOM 1888 C CA . PRO A 1 255 ? 5.596 -0.163 -22.152 1.00 85.81 255 PRO A CA 1
ATOM 1889 C C . PRO A 1 255 ? 5.039 0.944 -21.246 1.00 85.81 255 PRO A C 1
ATOM 1891 O O . PRO A 1 255 ? 5.809 1.684 -20.632 1.00 85.81 255 PRO A O 1
ATOM 1894 N N . SER A 1 256 ? 3.705 1.047 -21.131 1.00 88.31 256 SER A N 1
ATOM 1895 C CA . SER A 1 256 ? 3.051 2.033 -20.264 1.00 88.31 256 SER A CA 1
ATOM 1896 C C . SER A 1 256 ? 3.491 1.912 -18.808 1.00 88.31 256 SER A C 1
ATOM 1898 O O . SER A 1 256 ? 3.655 2.936 -18.147 1.00 88.31 256 SER A O 1
ATOM 1900 N N . ASP A 1 257 ? 3.753 0.692 -18.338 1.00 84.56 257 ASP A N 1
ATOM 1901 C CA . ASP A 1 257 ? 4.098 0.394 -16.944 1.00 84.56 257 ASP A CA 1
ATOM 1902 C C . ASP A 1 257 ? 5.499 0.906 -16.573 1.00 84.56 257 ASP A C 1
ATOM 1904 O O . ASP A 1 257 ? 5.824 1.084 -15.398 1.00 84.56 257 ASP A O 1
ATOM 1908 N N . TYR A 1 258 ? 6.315 1.215 -17.586 1.00 90.19 258 TYR A N 1
ATOM 1909 C CA . TYR A 1 258 ? 7.689 1.698 -17.454 1.00 90.19 258 TYR A CA 1
ATOM 1910 C C . TYR A 1 258 ? 7.869 3.140 -17.936 1.00 90.19 258 TYR A C 1
ATOM 1912 O O . TYR A 1 258 ? 9.005 3.620 -18.023 1.00 90.19 258 TYR A O 1
ATOM 1920 N N . THR A 1 259 ? 6.781 3.852 -18.243 1.00 90.56 259 THR A N 1
ATOM 1921 C CA . THR A 1 259 ? 6.840 5.221 -18.788 1.00 90.56 259 THR A CA 1
ATOM 1922 C C . THR A 1 259 ? 7.637 6.145 -17.870 1.00 90.56 259 THR A C 1
ATOM 1924 O O . THR A 1 259 ? 8.588 6.773 -18.327 1.00 90.56 259 THR A O 1
ATOM 1927 N N . ASP A 1 260 ? 7.368 6.112 -16.561 1.00 88.44 260 ASP A N 1
ATOM 1928 C CA . ASP A 1 260 ? 8.095 6.916 -15.570 1.00 88.44 260 ASP A CA 1
ATOM 1929 C C . ASP A 1 260 ? 9.612 6.690 -15.629 1.00 88.44 260 ASP A C 1
ATOM 1931 O O . ASP A 1 260 ? 10.393 7.633 -15.525 1.00 88.44 260 ASP A O 1
ATOM 1935 N N . TRP A 1 261 ? 10.056 5.446 -15.823 1.00 90.12 261 TRP A N 1
ATOM 1936 C CA . TRP A 1 261 ? 11.479 5.109 -15.896 1.00 90.12 261 TRP A CA 1
ATOM 1937 C C . TRP A 1 261 ? 12.093 5.558 -17.217 1.00 90.12 261 TRP A C 1
ATOM 1939 O O . TRP A 1 261 ? 13.160 6.179 -17.232 1.00 90.12 261 TRP A O 1
ATOM 1949 N N . THR A 1 262 ? 11.425 5.241 -18.326 1.00 94.12 262 THR A N 1
ATOM 1950 C CA . THR A 1 262 ? 11.934 5.537 -19.668 1.00 94.12 262 THR A CA 1
ATOM 1951 C C . THR A 1 262 ? 11.988 7.038 -19.927 1.00 94.12 262 THR A C 1
ATOM 1953 O O . THR A 1 262 ? 13.017 7.527 -20.388 1.00 94.12 262 THR A O 1
ATOM 1956 N N . GLU A 1 263 ? 10.955 7.792 -19.550 1.00 93.50 263 GLU A N 1
ATOM 1957 C CA . GLU A 1 263 ? 10.939 9.251 -19.651 1.00 93.50 263 GLU A CA 1
ATOM 1958 C C . GLU A 1 263 ? 11.958 9.894 -18.718 1.00 93.50 263 GLU A C 1
ATOM 1960 O O . GLU A 1 263 ? 12.679 10.800 -19.130 1.00 93.50 263 GLU A O 1
ATOM 1965 N N . HIS A 1 264 ? 12.088 9.416 -17.479 1.00 92.56 264 HIS A N 1
ATOM 1966 C CA . HIS A 1 264 ? 13.025 10.009 -16.529 1.00 92.56 264 HIS A CA 1
ATOM 1967 C C . HIS A 1 264 ? 14.485 9.854 -16.963 1.00 92.56 264 HIS A C 1
ATOM 1969 O O . HIS A 1 264 ? 15.277 10.794 -16.848 1.00 92.56 264 HIS A O 1
ATOM 1975 N N . LEU A 1 265 ? 14.852 8.674 -17.464 1.00 92.38 265 LEU A N 1
ATOM 1976 C CA . LEU A 1 265 ? 16.184 8.418 -18.004 1.00 92.38 265 LEU A CA 1
ATOM 1977 C C . LEU A 1 265 ? 16.400 9.177 -19.319 1.00 92.38 265 LEU A C 1
ATOM 1979 O O . LEU A 1 265 ? 17.453 9.792 -19.502 1.00 92.38 265 LEU A O 1
ATOM 1983 N N . ALA A 1 266 ? 15.395 9.206 -20.199 1.00 93.69 266 ALA A N 1
ATOM 1984 C CA . ALA A 1 266 ? 15.503 9.919 -21.462 1.00 93.69 266 ALA A CA 1
ATOM 1985 C C . ALA A 1 266 ? 15.636 11.430 -21.270 1.00 93.69 266 ALA A C 1
ATOM 1987 O O . ALA A 1 266 ? 16.504 12.053 -21.875 1.00 93.69 266 ALA A O 1
ATOM 1988 N N . ALA A 1 267 ? 14.898 12.018 -20.331 1.00 92.81 267 ALA A N 1
ATOM 1989 C CA . ALA A 1 267 ? 14.999 13.434 -19.993 1.00 92.81 267 ALA A CA 1
ATOM 1990 C C . ALA A 1 267 ? 16.402 13.841 -19.499 1.00 92.81 267 ALA A C 1
ATOM 1992 O O . ALA A 1 267 ? 16.745 15.023 -19.531 1.00 92.81 267 ALA A O 1
ATOM 1993 N N . LYS A 1 268 ? 17.243 12.876 -19.090 1.00 89.94 268 LYS A N 1
ATOM 1994 C CA . LYS A 1 268 ? 18.656 13.072 -18.711 1.00 89.94 268 LYS A CA 1
ATOM 1995 C C . LYS A 1 268 ? 19.639 12.913 -19.876 1.00 89.94 268 LYS A C 1
ATOM 1997 O O . LYS A 1 268 ? 20.849 12.956 -19.664 1.00 89.94 268 LYS A O 1
ATOM 2002 N N . GLY A 1 269 ? 19.141 12.777 -21.104 1.00 89.69 269 GLY A N 1
ATOM 2003 C CA . GLY A 1 269 ? 19.951 12.713 -22.320 1.00 89.69 269 GLY A CA 1
ATOM 2004 C C . GLY A 1 269 ? 20.339 11.294 -22.732 1.00 89.69 269 GLY A C 1
ATOM 2005 O O . GLY A 1 269 ? 21.311 11.133 -23.468 1.00 89.69 269 GLY A O 1
ATOM 2006 N N . MET A 1 270 ? 19.619 10.279 -22.248 1.00 91.75 270 MET A N 1
ATOM 2007 C CA . MET A 1 270 ? 19.775 8.888 -22.679 1.00 91.75 270 MET A CA 1
ATOM 2008 C C . MET A 1 270 ? 18.744 8.546 -23.754 1.00 91.75 270 MET A C 1
ATOM 2010 O O . MET A 1 270 ? 17.620 9.022 -23.697 1.00 91.75 270 MET A O 1
ATOM 2014 N N . VAL A 1 271 ? 19.079 7.673 -24.695 1.00 94.19 271 VAL A N 1
ATOM 2015 C CA . VAL A 1 271 ? 18.058 6.974 -25.488 1.00 94.19 271 VAL A CA 1
ATOM 2016 C C . VAL A 1 271 ? 17.650 5.746 -24.698 1.00 94.19 271 VAL A C 1
ATOM 2018 O O . VAL A 1 271 ? 18.517 4.985 -24.273 1.00 94.19 271 VAL A O 1
ATOM 2021 N N . VAL A 1 272 ? 16.357 5.553 -24.466 1.00 96.25 272 VAL A N 1
ATOM 2022 C CA . VAL A 1 272 ? 15.872 4.433 -23.655 1.00 96.25 272 VAL A CA 1
ATOM 2023 C C . VAL A 1 272 ? 14.949 3.570 -24.489 1.00 96.25 272 VAL A C 1
ATOM 2025 O O . VAL A 1 272 ? 14.017 4.082 -25.095 1.00 96.25 272 VAL A O 1
ATOM 2028 N N . VAL A 1 273 ? 15.204 2.268 -24.521 1.00 96.25 273 VAL A N 1
ATOM 2029 C CA . VAL A 1 273 ? 14.396 1.297 -25.257 1.00 96.25 273 VAL A CA 1
ATOM 2030 C C . VAL A 1 273 ? 13.749 0.358 -24.255 1.00 96.25 273 VAL A C 1
ATOM 2032 O O . VAL A 1 273 ? 14.443 -0.398 -23.576 1.00 96.25 273 VAL A O 1
ATOM 2035 N N . HIS A 1 274 ? 12.425 0.400 -24.169 1.00 95.62 274 HIS A N 1
ATOM 2036 C CA . HIS A 1 274 ? 11.655 -0.675 -23.566 1.00 95.62 274 HIS A CA 1
ATOM 2037 C C . HIS A 1 274 ? 11.526 -1.812 -24.580 1.00 95.62 274 HIS A C 1
ATOM 2039 O O . HIS A 1 274 ? 11.006 -1.611 -25.681 1.00 95.62 274 HIS A O 1
ATOM 2045 N N . VAL A 1 275 ? 12.027 -2.985 -24.208 1.00 92.75 275 VAL A N 1
ATOM 2046 C CA . VAL A 1 275 ? 11.981 -4.195 -25.026 1.00 92.75 275 VAL A CA 1
ATOM 2047 C C . VAL A 1 275 ? 10.808 -5.035 -24.549 1.00 92.75 275 VAL A C 1
ATOM 2049 O O . VAL A 1 275 ? 10.846 -5.555 -23.434 1.00 92.75 275 VAL A O 1
ATOM 2052 N N . THR A 1 276 ? 9.790 -5.180 -25.391 1.00 89.25 276 THR A N 1
ATOM 2053 C CA . THR A 1 276 ? 8.745 -6.178 -25.169 1.00 89.25 276 THR A CA 1
ATOM 2054 C C . THR A 1 276 ? 9.226 -7.522 -25.709 1.00 89.25 276 THR A C 1
ATOM 2056 O O . THR A 1 276 ? 9.838 -7.587 -26.780 1.00 89.25 276 THR A O 1
ATOM 2059 N N . TYR A 1 277 ? 9.010 -8.579 -24.934 1.00 87.25 277 TYR A N 1
ATOM 2060 C CA . TYR A 1 277 ? 9.389 -9.946 -25.269 1.00 87.25 277 TYR A CA 1
ATOM 2061 C C . TYR A 1 277 ? 8.394 -10.943 -24.648 1.00 87.25 277 TYR A C 1
ATOM 2063 O O . TYR A 1 277 ? 7.596 -10.556 -23.797 1.00 87.25 277 TYR A O 1
ATOM 2071 N N . PRO A 1 278 ? 8.405 -12.221 -25.063 1.00 86.81 278 PRO A N 1
ATOM 2072 C CA . PRO A 1 278 ? 7.479 -13.210 -24.520 1.00 86.81 278 PRO A CA 1
ATOM 2073 C C . PRO A 1 278 ? 7.682 -13.431 -23.022 1.00 86.81 278 PRO A C 1
ATOM 2075 O O . PRO A 1 278 ? 8.805 -13.672 -22.570 1.00 86.81 278 PRO A O 1
ATOM 2078 N N . SER A 1 279 ? 6.600 -13.392 -22.249 1.00 82.06 279 SER A N 1
ATOM 2079 C CA . SER A 1 279 ? 6.651 -13.629 -20.801 1.00 82.06 279 SER A CA 1
ATOM 2080 C C . SER A 1 279 ? 6.812 -15.116 -20.467 1.00 82.06 279 SER A C 1
ATOM 2082 O O . SER A 1 279 ? 7.340 -15.461 -19.404 1.00 82.06 279 SER A O 1
ATOM 2084 N N . TYR A 1 280 ? 6.359 -15.991 -21.368 1.00 81.06 280 TYR A N 1
ATOM 2085 C CA . TYR A 1 280 ? 6.398 -17.444 -21.236 1.00 81.06 280 TYR A CA 1
ATOM 2086 C C . TYR A 1 280 ? 6.584 -18.110 -22.608 1.00 81.06 280 TYR A C 1
ATOM 2088 O O . TYR A 1 280 ? 6.094 -17.613 -23.619 1.00 81.06 280 TYR A O 1
ATOM 2096 N N . LEU A 1 281 ? 7.302 -19.234 -22.637 1.00 83.06 281 LEU A N 1
ATOM 2097 C CA . LEU A 1 281 ? 7.501 -20.065 -23.826 1.00 83.06 281 LEU A CA 1
ATOM 2098 C C . LEU A 1 281 ? 7.192 -21.519 -23.462 1.00 83.06 281 LEU A C 1
ATOM 2100 O O . LEU A 1 281 ? 7.666 -21.995 -22.425 1.00 83.06 281 LEU A O 1
ATOM 2104 N N . ASP A 1 282 ? 6.446 -22.228 -24.310 1.00 81.81 282 ASP A N 1
ATOM 2105 C CA . ASP A 1 282 ? 6.269 -23.675 -24.166 1.00 81.81 282 ASP A CA 1
ATOM 2106 C C . ASP A 1 282 ? 7.448 -24.404 -24.811 1.00 81.81 282 ASP A C 1
ATOM 2108 O O . ASP A 1 282 ? 7.615 -24.412 -26.027 1.00 81.81 282 ASP A O 1
ATOM 2112 N N . VAL A 1 283 ? 8.289 -25.009 -23.974 1.00 81.44 283 VAL A N 1
ATOM 2113 C CA . VAL A 1 283 ? 9.455 -25.798 -24.401 1.00 81.44 283 VAL A CA 1
ATOM 2114 C C . VAL A 1 283 ? 9.279 -27.293 -24.124 1.00 81.44 283 VAL A C 1
ATOM 2116 O O . VAL A 1 283 ? 10.247 -28.045 -24.197 1.00 81.44 283 VAL A O 1
ATOM 2119 N N . SER A 1 284 ? 8.063 -27.741 -23.794 1.00 75.50 284 SER A N 1
ATOM 2120 C CA . SER A 1 284 ? 7.793 -29.124 -23.372 1.00 75.50 284 SER A CA 1
ATOM 2121 C C . SER A 1 284 ? 8.076 -30.178 -24.450 1.00 75.50 284 SER A C 1
ATOM 2123 O O . SER A 1 284 ? 8.385 -31.319 -24.117 1.00 75.50 284 SER A O 1
ATOM 2125 N N . GLU A 1 285 ? 8.036 -29.801 -25.730 1.00 63.66 285 GLU A N 1
ATOM 2126 C CA . GLU A 1 285 ? 8.315 -30.691 -26.867 1.00 63.66 285 GLU A CA 1
ATOM 2127 C C . GLU A 1 285 ? 9.784 -30.660 -27.347 1.00 63.66 285 GLU A C 1
ATOM 2129 O O . GLU A 1 285 ? 10.108 -31.280 -28.360 1.00 63.66 285 GLU A O 1
ATOM 2134 N N . GLN A 1 286 ? 10.683 -29.947 -26.652 1.00 58.91 286 GLN A N 1
ATOM 2135 C CA . GLN A 1 286 ? 12.098 -29.796 -27.043 1.00 58.91 286 GLN A CA 1
ATOM 2136 C C . GLN A 1 286 ? 13.095 -30.663 -26.238 1.00 58.91 286 GLN A C 1
ATOM 2138 O O . GLN A 1 286 ? 14.302 -30.421 -26.329 1.00 58.91 286 GLN A O 1
ATOM 2143 N N . GLU A 1 287 ? 12.625 -31.665 -25.480 1.00 49.00 287 GLU A N 1
ATOM 2144 C CA . GLU A 1 287 ? 13.486 -32.687 -24.836 1.00 49.00 287 GLU A CA 1
ATOM 2145 C C . GLU A 1 287 ? 13.940 -33.810 -25.786 1.00 49.00 287 GLU A C 1
ATOM 2147 O O . GLU A 1 287 ? 13.099 -34.375 -26.523 1.00 49.00 287 GLU A O 1
#